Protein AF-A0A958KFD0-F1 (afdb_monomer)

Foldseek 3Di:
DDPDDDDDDPPPPPPPPPPPPQLDDLVCLVVQQLLQVLLVCLLVQHDLCSVVSVCVRSVVVVGHHDSVSSPNSNLNNVVNCLALVNLLVCLLVLHDHDPRHDPVSNPSSPVNSVLNVLLNVLVVLLVVLVVVLVVLVVVLVVLVVVLVDPPDDPVNNVVSVVVSVVSVVVSVVSVVVNVVSVVVSVVSVVVD

Sequence (192 aa):
MLKSIVFSVLLTGFGFMVSSCSSISKEECQVGDWTGIGHRDGSQGREQKRFYSYVEDCGEHGVTPNHDQYKQGYEEGLKVFCTPDNGWSVGRSGRSYNNICPPHLAKEFMSQYRKGQKVHQLEVKIRNLQQDINATDNEISVQEKALLNKTNTGADVLLIGAQIDKLRRKKLDQEKEIFKLQQEMQRVEQGG

pLDDT: mean 90.76, std 14.77, range [32.75, 98.81]

Secondary structure (DSSP, 8-state):
--PPPP----------------SS-HHHHHH--HHHHHHHHHHTT--GGGHHHHHHHHHTTT----HHHHHHHHHHHHHHHSSHHHHHHHHHTT----S-S-HHHHHHHHHHHHHHHHHHHHHHHHHHHHHHHHHHHHHHHHHHHHHT-TT--HHHHHHHHHHHHHHHHHHHHHHHHHHHHHHHHHHHHHT-

Solvent-accessible surface area (backbone atoms only — not comparable to full-atom values): 10703 Å² total; per-residue (Å²): 139,82,83,83,80,89,78,76,90,76,83,76,77,79,75,80,76,78,70,77,85,62,93,66,53,72,65,55,48,72,69,58,57,30,34,61,52,17,22,53,36,17,42,69,66,50,64,76,73,55,56,57,53,48,43,54,64,24,42,80,71,77,37,82,72,54,64,69,44,19,48,56,18,21,59,58,11,29,64,68,32,37,28,43,70,46,16,25,52,44,12,41,70,63,54,87,79,87,78,80,48,55,78,92,37,31,60,53,13,50,54,28,18,53,54,16,35,51,44,29,54,41,52,50,52,41,53,52,49,51,53,52,40,54,53,46,51,50,52,40,53,54,50,57,56,55,66,70,43,86,85,61,49,75,68,51,49,53,53,52,51,54,51,43,53,52,48,53,51,52,43,52,54,48,53,54,48,40,53,52,46,50,54,52,40,51,53,58,64,71,74,107

Radius of gyration: 29.63 Å; Cα contacts (8 Å, |Δi|>4): 204; chains: 1; bounding box: 70×63×76 Å

Nearest PDB structures (foldseek):
  8iyj-assembly1_V9  TM=8.730E-01  e=7.805E+00  Mus musculus
  2hko-assembly1_A  TM=5.388E-01  e=8.195E+00  Homo sapiens

Structure (mmCIF, N/CA/C/O backbone):
data_AF-A0A958KFD0-F1
#
_entry.id   AF-A0A958KFD0-F1
#
loop_
_atom_site.group_PDB
_atom_site.id
_atom_site.type_symbol
_atom_site.label_atom_id
_atom_site.label_alt_id
_atom_site.label_comp_id
_atom_site.label_asym_id
_atom_site.label_entity_id
_atom_site.label_seq_id
_atom_site.pdbx_PDB_ins_code
_atom_site.Cartn_x
_atom_site.Cartn_y
_atom_site.Cartn_z
_atom_site.occupancy
_atom_site.B_iso_or_equiv
_atom_site.auth_seq_id
_atom_site.auth_comp_id
_atom_site.auth_asym_id
_atom_site.auth_atom_id
_atom_site.pdbx_PDB_model_num
ATOM 1 N N . MET A 1 1 ? 49.338 -43.625 19.598 1.00 36.22 1 MET A N 1
ATOM 2 C CA . MET A 1 1 ? 48.512 -43.096 18.492 1.00 36.22 1 MET A CA 1
ATOM 3 C C . MET A 1 1 ? 47.241 -43.932 18.419 1.00 36.22 1 MET A C 1
ATOM 5 O O . MET A 1 1 ? 47.258 -45.014 17.847 1.00 36.22 1 MET A O 1
ATOM 9 N N . LEU A 1 2 ? 46.195 -43.499 19.125 1.00 32.75 2 LEU A N 1
ATOM 10 C CA . LEU A 1 2 ? 44.939 -44.235 19.282 1.00 32.75 2 LEU A CA 1
ATOM 11 C C . LEU A 1 2 ? 43.961 -43.733 18.208 1.00 32.75 2 LEU A C 1
ATOM 13 O O . LEU A 1 2 ? 43.651 -42.545 18.177 1.00 32.75 2 LEU A O 1
ATOM 17 N N . LYS A 1 3 ? 43.566 -44.611 17.279 1.00 37.50 3 LYS A N 1
ATOM 18 C CA . LYS A 1 3 ? 42.633 -44.295 16.187 1.00 37.50 3 LYS A CA 1
ATOM 19 C C . LYS A 1 3 ? 41.215 -44.127 16.741 1.00 37.50 3 LYS A C 1
ATOM 21 O O . LYS A 1 3 ? 40.789 -44.886 17.605 1.00 37.50 3 LYS A O 1
ATOM 26 N N . SER A 1 4 ? 40.553 -43.092 16.240 1.00 40.44 4 SER A N 1
ATOM 27 C CA . SER A 1 4 ? 39.338 -42.461 16.745 1.00 40.44 4 SER A CA 1
ATOM 28 C C . SER A 1 4 ? 38.150 -43.392 16.975 1.00 40.44 4 SER A C 1
ATOM 30 O O . SER A 1 4 ? 37.840 -44.272 16.176 1.00 40.44 4 SER A O 1
ATOM 32 N N . ILE A 1 5 ? 37.481 -43.111 18.089 1.00 53.47 5 ILE A N 1
ATOM 33 C CA . ILE A 1 5 ? 36.282 -43.750 18.614 1.00 53.47 5 ILE A CA 1
ATOM 34 C C . ILE A 1 5 ? 35.066 -43.404 17.747 1.00 53.47 5 ILE A C 1
ATOM 36 O O . ILE A 1 5 ? 34.840 -42.254 17.377 1.00 53.47 5 ILE A O 1
ATOM 40 N N . VAL A 1 6 ? 34.287 -44.446 17.470 1.00 51.84 6 VAL A N 1
ATOM 41 C CA . VAL A 1 6 ? 32.924 -44.444 16.937 1.00 51.84 6 VAL A CA 1
ATOM 42 C C . VAL A 1 6 ? 32.042 -43.546 17.810 1.00 51.84 6 VAL A C 1
ATOM 44 O O . VAL A 1 6 ? 31.847 -43.853 18.983 1.00 51.84 6 VAL A O 1
ATOM 47 N N . PHE A 1 7 ? 31.495 -42.460 17.262 1.00 49.69 7 PHE A N 1
ATOM 48 C CA . PHE A 1 7 ? 30.468 -41.672 17.947 1.00 49.69 7 PHE A CA 1
ATOM 49 C C . PHE A 1 7 ? 29.169 -41.689 17.144 1.00 49.69 7 PHE A C 1
ATOM 51 O O . PHE A 1 7 ? 28.982 -40.963 16.173 1.00 49.69 7 PHE A O 1
ATOM 58 N N . SER A 1 8 ? 28.338 -42.643 17.555 1.00 44.53 8 SER A N 1
ATOM 59 C CA . SER A 1 8 ? 26.884 -42.705 17.515 1.00 44.53 8 SER A CA 1
ATOM 60 C C . SER A 1 8 ? 26.148 -41.579 16.791 1.00 44.53 8 SER A C 1
ATOM 62 O O . SER A 1 8 ? 26.135 -40.424 17.211 1.00 44.53 8 SER A O 1
ATOM 64 N N . VAL A 1 9 ? 25.414 -42.004 15.765 1.00 52.41 9 VAL A N 1
ATOM 65 C CA . VAL A 1 9 ? 24.245 -41.336 15.194 1.00 52.41 9 VAL A CA 1
ATOM 66 C C . VAL A 1 9 ? 23.256 -41.011 16.322 1.00 52.41 9 VAL A C 1
ATOM 68 O O . VAL A 1 9 ? 22.490 -41.868 16.754 1.00 52.41 9 VAL A O 1
ATOM 71 N N . LEU A 1 10 ? 23.273 -39.772 16.809 1.00 47.94 10 LEU A N 1
ATOM 72 C CA . LEU A 1 10 ? 22.156 -39.178 17.538 1.00 47.94 10 LEU A CA 1
ATOM 73 C C . LEU A 1 10 ? 21.343 -38.381 16.525 1.00 47.94 10 LEU A C 1
ATOM 75 O O . LEU A 1 10 ? 21.612 -37.218 16.238 1.00 47.94 10 LEU A O 1
ATOM 79 N N . LEU A 1 11 ? 20.366 -39.071 15.941 1.00 54.53 11 LEU A N 1
ATOM 80 C CA . LEU A 1 11 ? 19.287 -38.488 15.161 1.00 54.53 11 LEU A CA 1
ATOM 81 C C . LEU A 1 11 ? 18.374 -37.727 16.139 1.00 54.53 11 LEU A C 1
ATOM 83 O O . LEU A 1 11 ? 17.325 -38.220 16.548 1.00 54.53 11 LEU A O 1
ATOM 87 N N . THR A 1 12 ? 18.805 -36.551 16.596 1.00 58.25 12 THR A N 1
ATOM 88 C CA . THR A 1 12 ? 17.965 -35.645 17.381 1.00 58.25 12 THR A CA 1
ATOM 89 C C . THR A 1 12 ? 16.907 -35.086 16.439 1.00 58.25 12 THR A C 1
ATOM 91 O O . THR A 1 12 ? 17.122 -34.098 15.740 1.00 58.25 12 THR A O 1
ATOM 94 N N . GLY A 1 13 ? 15.768 -35.776 16.375 1.00 60.16 13 GLY A N 1
ATOM 95 C CA . GLY A 1 13 ? 14.558 -35.271 15.751 1.00 60.16 13 GLY A CA 1
ATOM 96 C C . GLY A 1 13 ? 14.171 -33.968 16.435 1.00 60.16 13 GLY A C 1
ATOM 97 O O . GLY A 1 13 ? 13.635 -33.972 17.541 1.00 60.16 13 GLY A O 1
ATOM 98 N N . PHE A 1 14 ? 14.479 -32.850 15.785 1.00 63.16 14 PHE A N 1
ATOM 99 C CA . PHE A 1 14 ? 13.928 -31.553 16.130 1.00 63.16 14 PHE A CA 1
ATOM 100 C C . PHE A 1 14 ? 12.440 -31.615 15.787 1.00 63.16 14 PHE A C 1
ATOM 102 O O . PHE A 1 14 ? 12.031 -31.386 14.649 1.00 63.16 14 PHE A O 1
ATOM 109 N N . GLY A 1 15 ? 11.642 -32.062 16.757 1.00 63.88 15 GLY A N 1
ATOM 110 C CA . GLY A 1 15 ? 10.196 -32.046 16.660 1.00 63.88 15 GLY A CA 1
ATOM 111 C C . GLY A 1 15 ? 9.763 -30.607 16.442 1.00 63.88 15 GLY A C 1
ATOM 112 O O . GLY A 1 15 ? 9.880 -29.780 17.343 1.00 63.88 15 GLY A O 1
ATOM 113 N N . PHE A 1 16 ? 9.286 -30.308 15.236 1.00 61.72 16 PHE A N 1
ATOM 114 C CA . PHE A 1 16 ? 8.515 -29.105 14.979 1.00 61.72 16 PHE A CA 1
ATOM 115 C C . PHE A 1 16 ? 7.264 -29.193 15.854 1.00 61.72 16 PHE A C 1
ATOM 117 O O . PHE A 1 16 ? 6.279 -29.832 15.487 1.00 61.72 16 PHE A O 1
ATOM 124 N N . MET A 1 17 ? 7.323 -28.602 17.048 1.00 56.47 17 MET A N 1
ATOM 125 C CA . MET A 1 17 ? 6.126 -28.294 17.810 1.00 56.47 17 MET A CA 1
ATOM 126 C C . MET A 1 17 ? 5.359 -27.267 16.987 1.00 56.47 17 MET A C 1
ATOM 128 O O . MET A 1 17 ? 5.705 -26.089 16.949 1.00 56.47 17 MET A O 1
ATOM 132 N N . VAL A 1 18 ? 4.355 -27.748 16.262 1.00 53.75 18 VAL A N 1
ATOM 133 C CA . VAL A 1 18 ? 3.336 -26.900 15.659 1.00 53.75 18 VAL A CA 1
ATOM 134 C C . VAL A 1 18 ? 2.528 -26.362 16.832 1.00 53.75 18 VAL A C 1
ATOM 136 O O . VAL A 1 18 ? 1.650 -27.037 17.361 1.00 53.75 18 VAL A O 1
ATOM 139 N N . SER A 1 19 ? 2.902 -25.184 17.322 1.00 54.34 19 SER A N 1
ATOM 140 C CA . SER A 1 19 ? 2.051 -24.435 18.229 1.00 54.34 19 SER A CA 1
ATOM 141 C C . SER A 1 19 ? 0.779 -24.091 17.461 1.00 54.34 19 SER A C 1
ATOM 143 O O . SER A 1 19 ? 0.815 -23.329 16.492 1.00 54.34 19 SER A O 1
ATOM 145 N N . SER A 1 20 ? -0.352 -24.672 17.868 1.00 56.25 20 SER A N 1
ATOM 146 C CA . SER A 1 20 ? -1.650 -24.133 17.473 1.00 56.25 20 SER A CA 1
ATOM 147 C C . SER A 1 20 ? -1.646 -22.660 17.855 1.00 56.25 20 SER A C 1
ATOM 149 O O . SER A 1 20 ? -1.344 -22.304 18.996 1.00 56.25 20 SER A O 1
ATOM 151 N N . CYS A 1 21 ? -1.887 -21.796 16.874 1.00 64.38 21 CYS A N 1
ATOM 152 C CA .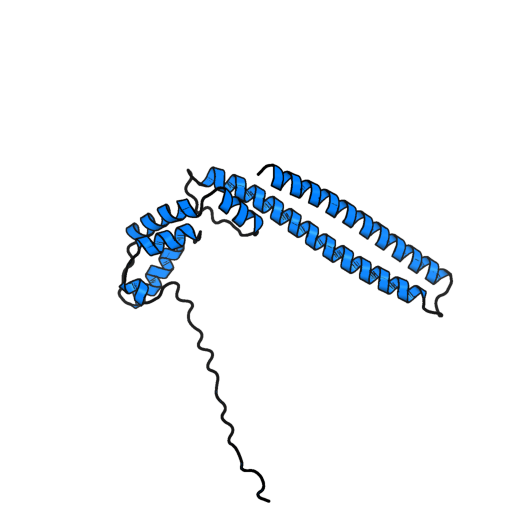 CYS A 1 21 ? -1.961 -20.359 17.080 1.00 64.38 21 CYS A CA 1
ATOM 153 C C . CYS A 1 21 ? -3.280 -20.063 17.810 1.00 64.38 21 CYS A C 1
ATOM 155 O O . CYS A 1 21 ? -4.254 -19.656 17.182 1.00 64.38 21 CYS A O 1
ATOM 157 N N . SER A 1 22 ? -3.330 -20.370 19.110 1.00 72.12 22 SER A N 1
ATOM 158 C CA . SER A 1 22 ? -4.474 -20.062 19.965 1.00 72.12 22 SER A CA 1
ATOM 159 C C . SER A 1 22 ? -4.695 -18.557 19.952 1.00 72.12 22 SER A C 1
ATOM 161 O O . SER A 1 22 ? -3.736 -17.778 20.028 1.00 72.12 22 SER A O 1
ATOM 163 N N . SER A 1 23 ? -5.947 -18.127 19.822 1.00 78.50 23 SER A N 1
ATOM 164 C CA . SER A 1 23 ? -6.261 -16.703 19.740 1.00 78.50 23 SER A CA 1
ATOM 165 C C . SER A 1 23 ? -6.125 -15.997 21.094 1.00 78.50 23 SER A C 1
ATOM 167 O O . SER A 1 23 ? -5.980 -14.769 21.111 1.00 78.50 23 SER A O 1
ATOM 169 N N . ILE A 1 24 ? -6.118 -16.784 22.177 1.00 87.69 24 ILE A N 1
ATOM 170 C CA . ILE A 1 24 ? -6.034 -16.400 23.589 1.00 87.69 24 ILE A CA 1
ATOM 171 C C . ILE A 1 24 ? -5.354 -17.513 24.415 1.00 87.69 24 ILE A C 1
ATOM 173 O O . ILE A 1 24 ? -5.412 -18.687 24.049 1.00 87.69 24 ILE A O 1
ATOM 177 N N . SER A 1 25 ? -4.678 -17.178 25.515 1.00 89.38 25 SER A N 1
ATOM 178 C CA . SER A 1 25 ? -4.111 -18.186 26.430 1.00 89.38 25 SER A CA 1
ATOM 179 C C . SER A 1 25 ? -5.147 -18.736 27.420 1.00 89.38 25 SER A C 1
ATOM 181 O O . SER A 1 25 ? -6.127 -18.066 27.752 1.00 89.38 25 SER A O 1
ATOM 183 N N . LYS A 1 26 ? -4.910 -19.941 27.959 1.00 87.69 26 LYS A N 1
ATOM 184 C CA . LYS A 1 26 ? -5.739 -20.506 29.038 1.00 87.69 26 LYS A CA 1
ATOM 185 C C . LYS A 1 26 ? -5.769 -19.585 30.257 1.00 87.69 26 LYS A C 1
ATOM 187 O O . LYS A 1 26 ? -6.814 -19.422 30.884 1.00 87.69 26 LYS A O 1
ATOM 192 N N . GLU A 1 27 ? -4.635 -18.978 30.586 1.00 88.94 27 GLU A N 1
ATOM 193 C CA . GLU A 1 27 ? -4.499 -18.029 31.685 1.00 88.94 27 GLU A CA 1
ATOM 194 C C . GLU A 1 27 ? -5.373 -16.792 31.449 1.00 88.94 27 GLU A C 1
ATOM 196 O O . GLU A 1 27 ? -6.092 -16.376 32.352 1.00 88.94 27 GLU A O 1
ATOM 201 N N . GLU A 1 28 ? -5.395 -16.240 30.232 1.00 90.19 28 GLU A N 1
ATOM 202 C CA . GLU A 1 28 ? -6.288 -15.127 29.887 1.00 90.19 28 GLU A CA 1
ATOM 203 C C . GLU A 1 28 ? -7.770 -15.518 29.959 1.00 90.19 28 GLU A C 1
ATOM 205 O O . GLU A 1 28 ? -8.569 -14.735 30.479 1.00 90.19 28 GLU A O 1
ATOM 210 N N . CYS A 1 29 ? -8.139 -16.733 29.530 1.00 92.00 29 CYS A N 1
ATOM 211 C CA . CYS A 1 29 ? -9.495 -17.254 29.731 1.00 92.00 29 CYS A CA 1
ATOM 212 C C . CYS A 1 29 ? -9.867 -17.267 31.223 1.00 92.00 29 CYS A C 1
ATOM 214 O O . CYS A 1 29 ? -10.952 -16.829 31.598 1.00 92.00 29 CYS A O 1
ATOM 216 N N . GLN A 1 30 ? -8.968 -17.749 32.085 1.00 90.81 30 GLN A N 1
ATOM 217 C CA . GLN A 1 30 ? -9.210 -17.861 33.527 1.00 90.81 30 GLN A CA 1
ATOM 218 C C . GLN A 1 30 ? -9.252 -16.508 34.242 1.00 90.81 30 GLN A C 1
ATOM 220 O O . GLN A 1 30 ? -10.032 -16.346 35.179 1.00 90.81 30 GLN A O 1
ATOM 225 N N . VAL A 1 31 ? -8.435 -15.542 33.810 1.00 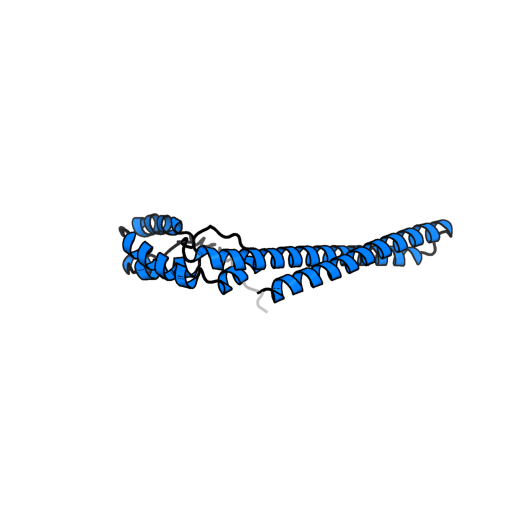94.12 31 VAL A N 1
ATOM 226 C CA . VAL A 1 31 ? -8.466 -14.167 34.330 1.00 94.12 31 VAL A CA 1
ATOM 227 C C . VAL A 1 31 ? -9.793 -13.48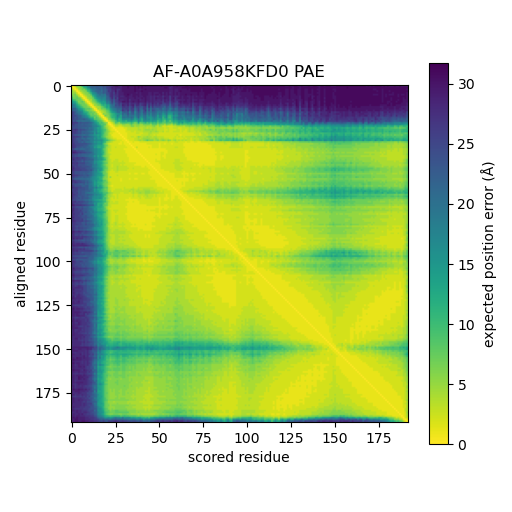9 33.985 1.00 94.12 31 VAL A C 1
ATOM 229 O O . VAL A 1 31 ? -10.356 -12.795 34.828 1.00 94.12 31 VAL A O 1
ATOM 232 N N . GLY A 1 32 ? -10.306 -13.697 32.768 1.00 90.00 32 GLY A N 1
ATOM 233 C CA . GLY A 1 32 ? -11.645 -13.249 32.383 1.00 90.00 32 GLY A CA 1
ATOM 234 C C . GLY A 1 32 ? -11.815 -11.728 32.271 1.00 90.00 32 GLY A C 1
ATOM 235 O O . GLY A 1 32 ? -12.934 -11.237 32.407 1.00 90.00 32 GLY A O 1
ATOM 236 N N . ASP A 1 33 ? -10.741 -10.972 32.008 1.00 96.00 33 ASP A N 1
ATOM 237 C CA . ASP A 1 33 ? -10.806 -9.527 31.727 1.00 96.00 33 ASP A CA 1
ATOM 238 C C . ASP A 1 33 ? -11.313 -9.260 30.297 1.00 96.00 33 ASP A C 1
ATOM 240 O O . ASP A 1 33 ? -10.591 -8.812 29.402 1.00 96.00 33 ASP A O 1
ATOM 244 N N . TRP A 1 34 ? -12.585 -9.578 30.060 1.00 97.12 34 TRP A N 1
ATOM 245 C CA . TRP A 1 34 ? -13.197 -9.455 28.740 1.00 97.12 34 TRP A CA 1
ATOM 246 C C . TRP A 1 34 ? -13.253 -8.007 28.257 1.00 97.12 34 TRP A C 1
ATOM 248 O O . TRP A 1 34 ? -13.036 -7.764 27.071 1.00 97.12 34 TRP A O 1
ATOM 258 N N . THR A 1 35 ? -13.448 -7.042 29.160 1.00 98.25 35 THR A N 1
ATOM 259 C CA . THR A 1 35 ? -13.388 -5.611 28.831 1.00 98.25 35 THR A CA 1
ATOM 260 C C . THR A 1 35 ? -12.000 -5.214 28.323 1.00 98.25 35 THR A C 1
ATOM 262 O O . THR A 1 35 ? -11.890 -4.577 27.273 1.00 98.25 35 THR A O 1
ATOM 265 N N . GLY A 1 36 ? -10.924 -5.614 29.006 1.00 97.75 36 GLY A N 1
ATOM 266 C CA . GLY A 1 36 ? -9.556 -5.340 28.564 1.00 97.75 36 GLY A CA 1
ATOM 267 C C . GLY A 1 36 ? -9.205 -6.027 27.242 1.00 97.75 36 GLY A C 1
ATOM 268 O O . GLY A 1 36 ? -8.596 -5.406 26.364 1.00 97.75 36 GLY A O 1
ATOM 269 N N . ILE A 1 37 ? -9.635 -7.280 27.054 1.00 97.19 37 ILE A N 1
ATOM 270 C CA . ILE A 1 37 ? -9.470 -8.018 25.789 1.00 97.19 37 ILE A CA 1
ATOM 271 C C . ILE A 1 37 ? -10.194 -7.294 24.647 1.00 97.19 37 ILE A C 1
ATOM 273 O O . ILE A 1 37 ? -9.585 -7.031 23.609 1.00 97.19 37 ILE A O 1
ATOM 277 N N . GLY A 1 38 ? -11.450 -6.895 24.860 1.00 98.00 38 GLY A N 1
ATOM 278 C CA . GLY A 1 38 ? -12.233 -6.126 23.896 1.00 98.00 38 GLY A CA 1
ATOM 279 C C . GLY A 1 38 ? -11.549 -4.822 23.511 1.00 98.00 38 GLY A C 1
ATOM 280 O O . GLY A 1 38 ? -11.344 -4.557 22.328 1.00 98.00 38 GLY A O 1
ATOM 281 N N . HIS A 1 39 ? -11.111 -4.038 24.498 1.00 98.62 39 HIS A N 1
ATOM 282 C CA . HIS A 1 39 ? -10.412 -2.774 24.257 1.00 98.62 39 HIS A CA 1
ATOM 283 C C . HIS A 1 39 ? -9.135 -2.959 23.433 1.00 98.62 39 HIS A C 1
ATOM 285 O O . HIS A 1 39 ? -8.874 -2.210 22.485 1.00 98.62 39 HIS A O 1
ATOM 291 N N . ARG A 1 40 ? -8.342 -3.987 23.743 1.00 97.56 40 ARG A N 1
ATOM 292 C CA . ARG A 1 40 ? -7.146 -4.343 22.970 1.00 97.56 40 ARG A CA 1
ATOM 293 C C . ARG A 1 40 ? -7.492 -4.700 21.524 1.00 97.56 40 ARG A C 1
ATOM 295 O O . ARG A 1 40 ? -6.823 -4.234 20.608 1.00 97.56 40 ARG A O 1
ATOM 302 N N . ASP A 1 41 ? -8.537 -5.489 21.311 1.00 97.50 41 ASP A N 1
ATOM 303 C CA . ASP A 1 41 ? -8.953 -5.889 19.969 1.00 97.50 41 ASP A CA 1
ATOM 304 C C . ASP A 1 41 ? -9.483 -4.714 19.145 1.00 97.50 41 ASP A C 1
ATOM 306 O O . ASP A 1 41 ? -9.078 -4.543 17.991 1.00 97.50 41 ASP A O 1
ATOM 310 N N . GLY A 1 42 ? -10.319 -3.869 19.751 1.00 97.62 42 GLY A N 1
ATOM 311 C CA . GLY A 1 42 ? -10.849 -2.659 19.126 1.00 97.62 42 GLY A CA 1
ATOM 312 C C . GLY A 1 42 ? -9.737 -1.680 18.751 1.00 97.62 42 GLY A C 1
ATOM 313 O O . GLY A 1 42 ? -9.671 -1.232 17.609 1.00 97.62 42 GLY A O 1
ATOM 314 N N . SER A 1 43 ? -8.806 -1.413 19.674 1.00 97.81 43 SER A N 1
ATOM 315 C CA . SER A 1 43 ? -7.675 -0.492 19.451 1.00 97.81 43 SER A CA 1
ATOM 316 C C . SER A 1 43 ? -6.674 -0.983 18.404 1.00 97.81 43 SER A C 1
ATOM 318 O O . SER A 1 43 ? -5.981 -0.176 17.786 1.00 97.81 43 SER A O 1
ATOM 320 N N . GLN A 1 44 ? -6.625 -2.291 18.150 1.00 95.88 44 GLN A N 1
ATOM 321 C CA . GLN A 1 44 ? -5.809 -2.888 17.091 1.00 95.88 44 GLN A CA 1
ATOM 322 C C . GLN A 1 44 ? -6.563 -3.057 15.766 1.00 95.88 44 GLN A C 1
ATOM 324 O O . GLN A 1 44 ? -5.988 -3.545 14.791 1.00 95.88 44 GLN A O 1
ATOM 329 N N . GLY A 1 45 ? -7.839 -2.669 15.714 1.00 95.88 45 GLY A N 1
ATOM 330 C CA . GLY A 1 45 ? -8.671 -2.779 14.523 1.00 95.88 45 GLY A CA 1
ATOM 331 C C . GLY A 1 45 ? -8.983 -4.219 14.119 1.00 95.88 45 GLY A C 1
ATOM 332 O O . GLY A 1 45 ? -9.170 -4.509 12.935 1.00 95.88 45 GLY A O 1
ATOM 333 N N . ARG A 1 46 ? -9.003 -5.146 15.082 1.00 95.50 46 ARG A N 1
ATOM 334 C CA . ARG A 1 46 ? -9.430 -6.529 14.843 1.00 95.50 46 ARG A CA 1
ATOM 335 C C . ARG A 1 46 ? -10.937 -6.559 14.650 1.00 95.50 46 ARG A C 1
ATOM 337 O O . ARG A 1 46 ? -11.651 -5.766 15.247 1.00 95.50 46 ARG A O 1
ATOM 344 N N . GLU A 1 47 ? -11.437 -7.468 13.823 1.00 94.94 47 GLU A N 1
ATOM 345 C CA . GLU A 1 47 ? -12.881 -7.612 13.623 1.00 94.94 47 GLU A CA 1
ATOM 346 C C . GLU A 1 47 ? -13.563 -8.176 14.874 1.00 94.94 47 GLU A C 1
ATOM 348 O O . GLU A 1 47 ? -13.050 -9.105 15.497 1.00 94.94 47 GLU A O 1
ATOM 353 N N . GLN A 1 48 ? -14.766 -7.690 15.185 1.00 93.44 48 GLN A N 1
ATOM 354 C CA . GLN A 1 48 ? -15.543 -8.156 16.338 1.00 93.44 48 GLN A CA 1
ATOM 355 C C . GLN A 1 48 ? -15.803 -9.672 16.311 1.00 93.44 48 GLN A C 1
ATOM 357 O O . GLN A 1 48 ? -15.845 -10.303 17.365 1.00 93.44 48 GLN A O 1
ATOM 362 N N . LYS A 1 49 ? -15.888 -10.278 15.113 1.00 94.25 49 LYS A N 1
ATOM 363 C CA . LYS A 1 49 ? -16.047 -11.732 14.926 1.00 94.25 49 LYS A CA 1
ATOM 364 C C . LYS A 1 49 ? -14.935 -12.564 15.578 1.00 94.25 49 LYS A C 1
ATOM 366 O O . LYS A 1 49 ? -15.127 -13.754 15.792 1.00 94.25 49 LYS A O 1
ATOM 371 N N . ARG A 1 50 ? -13.790 -11.955 15.913 1.00 93.94 50 ARG A N 1
ATOM 372 C CA . ARG A 1 50 ? -12.721 -12.600 16.685 1.00 93.94 50 ARG A CA 1
ATOM 373 C C . ARG A 1 50 ? -13.210 -13.107 18.043 1.00 93.94 50 ARG A C 1
ATOM 375 O O . ARG A 1 50 ? -12.693 -14.099 18.526 1.00 93.94 50 ARG A O 1
ATOM 382 N N . PHE A 1 51 ? -14.260 -12.514 18.611 1.00 95.75 51 PHE A N 1
ATOM 383 C CA . PHE A 1 51 ? -14.870 -13.023 19.837 1.00 95.75 51 PHE A CA 1
ATOM 384 C C . PHE A 1 51 ? -15.276 -14.504 19.744 1.00 95.75 51 PHE A C 1
ATOM 386 O O . PHE A 1 51 ? -15.163 -15.229 20.727 1.00 95.75 51 PHE A O 1
ATOM 393 N N . TYR A 1 52 ? -15.698 -14.982 18.567 1.00 94.25 52 TYR A N 1
ATOM 394 C CA . TYR A 1 52 ? -16.088 -16.383 18.395 1.00 94.25 52 TYR A CA 1
ATOM 395 C C . TYR A 1 52 ? -14.921 -17.357 18.589 1.00 94.25 52 TYR A C 1
ATOM 397 O O . TYR A 1 52 ? -15.153 -18.442 19.113 1.00 94.25 52 TYR A O 1
ATOM 405 N N . SER A 1 53 ? -13.682 -16.968 18.257 1.00 93.94 53 SER A N 1
ATOM 406 C CA . SER A 1 53 ? -12.522 -17.823 18.540 1.00 93.94 53 SER A CA 1
ATOM 407 C C . SER A 1 53 ? -12.235 -17.904 20.038 1.00 93.94 53 SER A C 1
ATOM 409 O O . SER A 1 53 ? -11.853 -18.956 20.522 1.00 93.94 53 SER A O 1
ATOM 411 N N . TYR A 1 54 ? -12.508 -16.846 20.809 1.00 95.00 54 TYR A N 1
ATOM 412 C CA . TYR A 1 54 ? -12.393 -16.908 22.272 1.00 95.00 54 TYR A CA 1
ATOM 413 C C . TYR A 1 54 ? -13.440 -17.827 22.901 1.00 95.00 54 TYR A C 1
ATOM 415 O O . TYR A 1 54 ? -13.153 -18.484 23.897 1.00 95.00 54 TYR A O 1
ATOM 423 N N . VAL A 1 55 ? -14.652 -17.881 22.339 1.00 94.62 55 VAL A N 1
ATOM 424 C CA . VAL A 1 55 ? -15.702 -18.807 22.797 1.00 94.62 55 VAL A CA 1
ATOM 425 C C . VAL A 1 55 ? -15.282 -20.260 22.583 1.00 94.62 55 VAL A C 1
ATOM 427 O O . VAL A 1 55 ? -15.503 -21.083 23.467 1.00 94.62 55 VAL A O 1
ATOM 430 N N . GLU A 1 56 ? -14.665 -20.558 21.440 1.00 92.69 56 GLU A N 1
ATOM 431 C CA . GLU A 1 56 ? -14.115 -21.879 21.130 1.00 92.69 56 GLU A CA 1
ATOM 432 C C . GLU A 1 56 ? -12.940 -22.222 22.062 1.00 92.69 56 GLU A C 1
ATOM 434 O O . GLU A 1 56 ? -13.057 -23.148 22.866 1.00 92.69 56 GLU A O 1
ATOM 439 N N . ASP A 1 57 ? -11.879 -21.407 22.047 1.00 92.62 57 ASP A N 1
ATOM 440 C CA . ASP A 1 57 ? -10.631 -21.641 22.788 1.00 92.62 57 ASP A CA 1
ATOM 441 C C . ASP A 1 57 ? -10.870 -21.755 24.309 1.00 92.62 57 ASP A C 1
ATOM 443 O O . ASP A 1 57 ? -10.373 -22.663 24.976 1.00 92.62 57 ASP A O 1
ATOM 447 N N . CYS A 1 58 ? -11.665 -20.853 24.895 1.00 94.00 58 CYS A N 1
ATOM 448 C CA . CYS A 1 58 ? -11.939 -20.881 26.333 1.00 94.00 58 CYS A CA 1
ATOM 449 C C . CYS A 1 58 ? -12.972 -21.950 26.725 1.00 94.00 58 CYS A C 1
ATOM 451 O O . CYS A 1 58 ? -12.946 -22.448 27.859 1.00 94.00 58 CYS A O 1
ATOM 453 N N . GLY A 1 59 ? -13.847 -22.344 25.793 1.00 93.19 59 GLY A N 1
ATOM 454 C CA . GLY A 1 59 ? -14.816 -23.421 25.976 1.00 93.19 59 GLY A CA 1
ATOM 455 C C . GLY A 1 59 ? -14.148 -24.776 26.223 1.00 93.19 59 GLY A C 1
ATOM 456 O O . GLY A 1 59 ? -14.608 -25.530 27.083 1.00 93.19 59 GLY A O 1
ATOM 457 N N . GLU A 1 60 ? -13.000 -25.041 25.585 1.00 90.31 60 GLU A N 1
ATOM 458 C CA . GLU A 1 60 ? -12.162 -26.229 25.843 1.00 90.31 60 GLU A CA 1
ATOM 459 C C . GLU A 1 60 ? -11.675 -26.324 27.299 1.00 90.31 60 GLU A C 1
ATOM 461 O O . GLU A 1 60 ? -11.260 -27.383 27.778 1.00 90.31 60 GLU A O 1
ATOM 466 N N . HIS A 1 61 ? -11.718 -25.211 28.027 1.00 89.56 61 HIS A N 1
ATOM 467 C CA . HIS A 1 61 ? -11.301 -25.104 29.420 1.00 89.56 61 HIS A CA 1
ATOM 468 C C . HIS A 1 61 ? -12.474 -24.862 30.377 1.00 89.56 61 HIS A C 1
ATOM 470 O O . HIS A 1 61 ? -12.255 -24.552 31.548 1.00 89.56 61 HIS A O 1
ATOM 476 N N . GLY A 1 62 ? -13.715 -25.014 29.898 1.00 92.75 62 GLY A N 1
ATOM 477 C CA . GLY A 1 62 ? -14.929 -24.821 30.691 1.00 92.75 62 GLY A CA 1
ATOM 478 C C . GLY A 1 62 ? -15.208 -23.362 31.059 1.00 92.75 62 GLY A C 1
ATOM 479 O O . GLY A 1 62 ? -16.003 -23.102 31.960 1.00 92.75 62 GLY A O 1
ATOM 480 N N . VAL A 1 63 ? -14.560 -22.406 30.387 1.00 94.31 63 VAL A N 1
ATOM 481 C CA . VAL A 1 63 ? -14.763 -20.970 30.598 1.00 94.31 63 VAL A CA 1
ATOM 482 C C . VAL A 1 63 ? -15.698 -20.436 29.517 1.00 94.31 63 VAL A C 1
ATOM 484 O O . VAL A 1 63 ? -15.481 -20.655 28.332 1.00 94.31 63 VAL A O 1
ATOM 487 N N . THR A 1 64 ? -16.730 -19.693 29.919 1.00 94.94 64 THR A N 1
ATOM 488 C CA . THR A 1 64 ? -17.630 -18.993 28.989 1.00 94.94 64 THR A CA 1
ATOM 489 C C . THR A 1 64 ? -17.279 -17.503 28.943 1.00 94.94 64 THR A C 1
ATOM 491 O O . THR A 1 64 ? -17.459 -16.819 29.955 1.00 94.94 64 THR A O 1
ATOM 494 N N . PRO A 1 65 ? -16.790 -16.974 27.806 1.00 96.12 65 PRO A N 1
ATOM 495 C CA . PRO A 1 65 ? -16.498 -15.552 27.668 1.00 96.12 65 PRO A CA 1
ATOM 496 C C . PRO A 1 65 ? -17.718 -14.641 27.835 1.00 96.12 65 PRO A C 1
ATOM 498 O O . PRO A 1 65 ? -18.813 -14.955 27.368 1.00 96.12 65 PRO A O 1
ATOM 501 N N . ASN A 1 66 ? -17.525 -13.468 28.446 1.00 97.06 66 ASN A N 1
ATOM 502 C CA . ASN A 1 66 ? -18.584 -12.469 28.593 1.00 97.06 66 ASN A CA 1
ATOM 503 C C . ASN A 1 66 ? -18.619 -11.531 27.376 1.00 97.06 66 ASN A C 1
ATOM 505 O O . ASN A 1 66 ? -17.778 -10.641 27.229 1.00 97.06 66 ASN A O 1
ATOM 509 N N . HIS A 1 67 ? -19.616 -11.723 26.510 1.00 97.06 67 HIS A N 1
ATOM 510 C CA . HIS A 1 67 ? -19.768 -10.933 25.288 1.00 97.06 67 HIS A CA 1
ATOM 511 C C . HIS A 1 67 ? -20.026 -9.445 25.555 1.00 97.06 67 HIS A C 1
ATOM 513 O O . HIS A 1 67 ? -19.482 -8.604 24.843 1.00 97.06 67 HIS A O 1
ATOM 519 N N . ASP A 1 68 ? -20.827 -9.096 26.563 1.00 98.06 68 ASP A N 1
ATOM 520 C CA . ASP A 1 68 ? -21.207 -7.701 26.810 1.00 98.06 68 ASP A CA 1
ATOM 521 C C . ASP A 1 68 ? -20.028 -6.881 27.341 1.00 98.06 68 ASP A C 1
ATOM 523 O O . ASP A 1 68 ? -19.788 -5.768 26.870 1.00 98.06 68 ASP A O 1
ATOM 527 N N . GLN A 1 69 ? -19.231 -7.463 28.243 1.00 98.12 69 GLN A N 1
ATOM 528 C CA . GLN A 1 69 ? -17.972 -6.870 28.708 1.00 98.12 69 GLN A CA 1
ATOM 529 C C . GLN A 1 69 ? -16.979 -6.700 27.555 1.00 98.12 69 GLN A C 1
ATOM 531 O O . GLN A 1 69 ? -16.422 -5.617 27.368 1.00 98.12 69 GLN A O 1
ATOM 536 N N . TYR A 1 70 ? -16.806 -7.741 26.732 1.00 98.38 70 TYR A N 1
ATOM 537 C CA . TYR A 1 70 ? -15.961 -7.667 25.542 1.00 98.38 70 TYR A CA 1
ATOM 538 C C . TYR A 1 70 ? -16.415 -6.563 24.589 1.00 98.38 70 TYR A C 1
ATOM 540 O O . TYR A 1 70 ? -15.608 -5.735 24.172 1.00 98.38 70 TYR A O 1
ATOM 548 N N . LYS A 1 71 ? -17.711 -6.510 24.271 1.00 98.00 71 LYS A N 1
ATOM 549 C CA . LYS A 1 71 ? -18.282 -5.513 23.366 1.00 98.00 71 LYS A CA 1
ATOM 550 C C . LYS A 1 71 ? -18.076 -4.093 23.896 1.00 98.00 71 LYS A C 1
ATOM 552 O O . LYS A 1 71 ? -17.659 -3.231 23.128 1.00 98.00 71 LYS A O 1
ATOM 557 N N . GLN A 1 72 ? -18.313 -3.858 25.186 1.00 98.25 72 GLN A N 1
ATOM 558 C CA . GLN A 1 72 ? -18.080 -2.555 25.813 1.00 98.25 72 GLN A CA 1
ATOM 559 C C . GLN A 1 72 ? -16.616 -2.124 25.671 1.00 98.25 72 GLN A C 1
ATOM 561 O O . GLN A 1 72 ? -16.334 -1.014 25.222 1.00 98.25 72 GLN A O 1
ATOM 566 N N . GLY A 1 73 ? -15.680 -3.013 26.013 1.00 98.38 73 GLY A N 1
ATOM 567 C CA . GLY A 1 73 ? -14.258 -2.754 25.827 1.00 98.38 73 GLY A CA 1
ATOM 568 C C . GLY A 1 73 ? -13.915 -2.466 24.368 1.00 98.38 73 GLY A C 1
ATOM 569 O O . GLY A 1 73 ? -13.214 -1.504 24.072 1.00 98.38 73 GLY A O 1
ATOM 570 N N . TYR A 1 74 ? -14.449 -3.268 23.450 1.00 98.50 74 TYR A N 1
ATOM 571 C CA . TYR A 1 74 ? -14.221 -3.155 22.013 1.00 98.50 74 TYR A CA 1
ATOM 572 C C . TYR A 1 74 ? -14.662 -1.804 21.451 1.00 98.50 74 TYR A C 1
ATOM 574 O O . TYR A 1 74 ? -13.900 -1.173 20.721 1.00 98.50 74 TYR A O 1
ATOM 582 N N . GLU A 1 75 ? -15.838 -1.315 21.840 1.00 97.88 75 GLU A N 1
ATOM 583 C CA . GLU A 1 75 ? -16.330 0.008 21.445 1.00 97.88 75 GLU A CA 1
ATOM 584 C C . GLU A 1 75 ? -15.426 1.146 21.953 1.00 97.88 75 GLU A C 1
ATOM 586 O O . GLU A 1 75 ? -15.160 2.088 21.205 1.00 97.88 75 GLU A O 1
ATOM 591 N N . GLU A 1 76 ? -14.884 1.046 23.172 1.00 98.44 76 GLU A N 1
ATOM 592 C CA . GLU A 1 76 ? -13.882 2.000 23.675 1.00 98.44 76 GLU A CA 1
ATOM 593 C C . GLU A 1 76 ? -12.556 1.899 22.910 1.00 98.44 76 GLU A C 1
ATOM 595 O O . GLU A 1 76 ? -11.984 2.915 22.513 1.00 98.44 76 GLU A O 1
ATOM 600 N N . GLY A 1 77 ? -12.096 0.682 22.616 1.00 98.25 77 GLY A N 1
ATOM 601 C CA . GLY A 1 77 ? -10.897 0.448 21.814 1.00 98.25 77 GLY A CA 1
ATOM 602 C C . GLY A 1 77 ? -11.015 1.029 20.404 1.00 98.25 77 GLY A C 1
ATOM 603 O O . GLY A 1 77 ? -10.063 1.616 19.886 1.00 98.25 77 GLY A O 1
ATOM 604 N N . LEU A 1 78 ? -12.196 0.947 19.786 1.00 98.25 78 LEU A N 1
ATOM 605 C CA . LEU A 1 78 ? -12.441 1.540 18.473 1.00 98.25 78 LEU A CA 1
ATOM 606 C C . LEU A 1 78 ? -12.281 3.062 18.474 1.00 98.25 78 LEU A C 1
ATOM 608 O O . LEU A 1 78 ? -11.919 3.607 17.438 1.00 98.25 78 LEU A O 1
ATOM 612 N N . LYS A 1 79 ? -12.457 3.764 19.598 1.00 98.06 79 LYS A N 1
ATOM 613 C CA . LYS A 1 79 ? -12.166 5.210 19.669 1.00 98.06 79 LYS A CA 1
ATOM 614 C C . LYS A 1 79 ? -10.678 5.509 19.482 1.00 98.06 79 LYS A C 1
ATOM 616 O O . LYS A 1 79 ? -10.334 6.557 18.945 1.00 98.06 79 LYS A O 1
ATOM 621 N N . VAL A 1 80 ? -9.807 4.577 19.876 1.00 98.00 80 VAL A N 1
ATOM 622 C CA . VAL A 1 80 ? -8.352 4.664 19.679 1.00 98.00 80 VAL A CA 1
ATOM 623 C C . VAL A 1 80 ? -7.974 4.338 18.233 1.00 98.00 80 VAL A C 1
ATOM 625 O O . VAL A 1 80 ? -7.121 5.003 17.650 1.00 98.00 80 VAL A O 1
ATOM 628 N N . PHE A 1 81 ? -8.617 3.334 17.632 1.00 97.94 81 PHE A N 1
ATOM 629 C CA . PHE A 1 81 ? -8.322 2.923 16.258 1.00 97.94 81 PHE A CA 1
ATOM 630 C C . PHE A 1 81 ? -8.933 3.857 15.205 1.00 97.94 81 PHE A C 1
ATOM 632 O O . PHE A 1 81 ? -8.305 4.160 14.193 1.00 97.94 81 PHE A O 1
ATOM 639 N N . CYS A 1 82 ? -10.167 4.308 15.406 1.00 97.69 82 CYS A N 1
ATOM 640 C CA . CYS A 1 82 ? -10.960 5.033 14.416 1.00 97.69 82 CYS A CA 1
ATOM 641 C C . CYS A 1 82 ? -10.688 6.539 14.433 1.00 97.69 82 CYS A C 1
ATOM 643 O O . CYS A 1 82 ? -11.609 7.354 14.469 1.00 97.69 82 CYS A O 1
ATOM 645 N N . THR A 1 83 ? -9.410 6.903 14.402 1.00 97.88 83 THR A N 1
ATOM 646 C CA . THR A 1 83 ? -8.953 8.290 14.325 1.00 97.88 83 THR A CA 1
ATOM 647 C C . THR A 1 83 ? -8.613 8.670 12.881 1.00 97.88 83 THR A C 1
ATOM 649 O O . THR A 1 83 ? -8.282 7.795 12.073 1.00 97.88 83 THR A O 1
ATOM 652 N N . PRO A 1 84 ? -8.665 9.966 12.523 1.00 96.88 84 PRO A N 1
ATOM 653 C CA . PRO A 1 84 ? -8.239 10.432 11.203 1.00 96.88 84 PRO A CA 1
ATOM 654 C C . PRO A 1 84 ? -6.800 9.997 10.872 1.00 96.88 84 PRO A C 1
ATOM 656 O O . PRO A 1 84 ? -6.558 9.420 9.812 1.00 96.88 84 PRO A O 1
ATOM 659 N N . ASP A 1 85 ? -5.870 10.183 11.813 1.00 96.81 85 ASP A N 1
ATOM 660 C CA . ASP A 1 85 ? -4.448 9.853 11.642 1.00 96.81 85 ASP A CA 1
ATOM 661 C C . ASP A 1 85 ? -4.222 8.359 11.393 1.00 96.81 85 ASP A C 1
ATOM 663 O O . ASP A 1 85 ? -3.453 7.965 10.509 1.00 96.81 85 ASP A O 1
ATOM 667 N N . ASN A 1 86 ? -4.926 7.500 12.137 1.00 97.19 86 ASN A N 1
ATOM 668 C CA . ASN A 1 86 ? -4.825 6.066 11.916 1.00 97.19 86 ASN A CA 1
ATOM 669 C C . ASN A 1 86 ? -5.509 5.652 10.604 1.00 97.19 86 ASN A C 1
ATOM 671 O O . ASN A 1 86 ? -4.988 4.789 9.904 1.00 97.19 86 ASN A O 1
ATOM 675 N N . GLY A 1 87 ? -6.604 6.310 10.207 1.00 97.44 87 GLY A N 1
ATOM 676 C CA . GLY A 1 87 ? -7.202 6.148 8.879 1.00 97.44 87 GLY A CA 1
ATOM 677 C C . GLY A 1 87 ? -6.174 6.371 7.770 1.00 97.44 87 GLY A C 1
ATOM 678 O O . GLY A 1 87 ? -5.963 5.483 6.941 1.00 97.44 87 GLY A O 1
ATOM 679 N N . TRP A 1 88 ? -5.465 7.503 7.806 1.00 97.06 88 TRP A N 1
ATOM 680 C CA . TRP A 1 88 ? -4.364 7.806 6.884 1.00 97.06 88 TRP A CA 1
ATOM 681 C C . TRP A 1 88 ? -3.288 6.713 6.879 1.00 97.06 88 TRP A C 1
ATOM 683 O O . TRP A 1 88 ? -2.945 6.189 5.817 1.00 97.06 88 TRP A O 1
ATOM 693 N N . SER A 1 89 ? -2.794 6.330 8.061 1.00 96.50 89 SER A N 1
ATOM 694 C CA . SER A 1 89 ? -1.750 5.310 8.224 1.00 96.50 89 SER A CA 1
ATOM 695 C C . SER A 1 89 ? -2.163 3.951 7.646 1.00 96.50 89 SER A C 1
ATOM 697 O O . SER A 1 89 ? -1.444 3.359 6.833 1.00 96.50 89 SER A O 1
ATOM 699 N N . VAL A 1 90 ? -3.366 3.476 7.988 1.00 97.12 90 VAL A N 1
ATOM 700 C CA . VAL A 1 90 ? -3.921 2.213 7.484 1.00 97.12 90 VAL A CA 1
ATOM 701 C C . VAL A 1 90 ? -4.077 2.276 5.964 1.00 97.12 90 VAL A C 1
ATOM 703 O O . VAL A 1 90 ? -3.652 1.349 5.273 1.00 97.12 90 VAL A O 1
ATOM 706 N N . GLY A 1 91 ? -4.596 3.381 5.422 1.00 97.25 91 GLY A N 1
ATOM 707 C CA . GLY A 1 91 ? -4.727 3.577 3.978 1.00 97.25 91 GLY A CA 1
ATOM 708 C C . GLY A 1 91 ? -3.381 3.542 3.255 1.00 97.25 91 GLY A C 1
ATOM 709 O O . GLY A 1 91 ? -3.227 2.818 2.271 1.00 97.25 91 GLY A O 1
ATOM 710 N N . ARG A 1 92 ? -2.383 4.269 3.770 1.00 97.06 92 ARG A N 1
ATOM 711 C CA . ARG A 1 92 ? -1.031 4.346 3.192 1.00 97.06 92 ARG A CA 1
ATOM 712 C C . ARG A 1 92 ? -0.296 3.008 3.236 1.00 97.06 92 ARG A C 1
ATOM 714 O O . ARG A 1 92 ? 0.460 2.680 2.324 1.00 97.06 92 ARG A O 1
ATOM 721 N N . SER A 1 93 ? -0.565 2.195 4.255 1.00 96.75 93 SER A N 1
ATOM 722 C CA . SER A 1 93 ? -0.015 0.839 4.348 1.00 96.75 93 SER A CA 1
ATOM 723 C C . SER A 1 93 ? -0.560 -0.127 3.284 1.00 96.75 93 SER A C 1
ATOM 725 O O . SER A 1 93 ? -0.022 -1.220 3.129 1.00 96.75 93 SER A O 1
ATOM 727 N N . GLY A 1 94 ? -1.622 0.249 2.558 1.00 95.75 94 GLY A N 1
ATOM 728 C CA . GLY A 1 94 ? -2.278 -0.604 1.563 1.00 95.75 94 GLY A CA 1
ATOM 729 C C . GLY A 1 94 ? -3.166 -1.694 2.163 1.00 95.75 94 GLY A C 1
ATOM 730 O O . GLY A 1 94 ? -3.665 -2.551 1.436 1.00 95.75 94 GLY A O 1
ATOM 731 N N . ARG A 1 95 ? -3.381 -1.679 3.484 1.00 91.00 95 ARG A N 1
ATOM 732 C CA . ARG A 1 95 ? -4.246 -2.643 4.171 1.00 91.00 95 ARG A CA 1
ATOM 733 C C . ARG A 1 95 ? -5.711 -2.419 3.799 1.00 91.00 95 ARG A C 1
ATOM 735 O O . ARG A 1 95 ? -6.190 -1.283 3.705 1.00 91.00 95 ARG A O 1
ATOM 742 N N . SER A 1 96 ? -6.442 -3.516 3.622 1.00 89.56 96 SER A N 1
ATOM 743 C CA . SER A 1 96 ? -7.900 -3.472 3.561 1.00 89.56 96 SER A CA 1
ATOM 744 C C . SER A 1 96 ? -8.471 -3.035 4.911 1.00 89.56 96 SER A C 1
ATOM 746 O O . SER A 1 96 ? -7.865 -3.236 5.964 1.00 89.56 96 SER A O 1
ATOM 748 N N . TYR A 1 97 ? -9.644 -2.416 4.869 1.00 90.31 97 TYR A N 1
ATOM 749 C CA . TYR A 1 97 ? -10.369 -1.975 6.049 1.00 90.31 97 TYR A CA 1
ATOM 750 C C . TYR A 1 97 ? -11.747 -2.637 6.085 1.00 90.31 97 TYR A C 1
ATOM 752 O O . TYR A 1 97 ? -12.486 -2.611 5.102 1.00 90.31 97 TYR A O 1
ATOM 760 N N . ASN A 1 98 ? -12.088 -3.217 7.236 1.00 90.38 98 ASN A N 1
ATOM 761 C CA . ASN A 1 98 ? -13.251 -4.090 7.405 1.00 90.38 98 ASN A CA 1
ATOM 762 C C . ASN A 1 98 ? -14.504 -3.361 7.925 1.00 90.38 98 ASN A C 1
ATOM 764 O O . ASN A 1 98 ? -15.381 -3.997 8.496 1.00 90.38 98 ASN A O 1
ATOM 768 N N . ASN A 1 99 ? -14.602 -2.037 7.754 1.00 93.69 99 ASN A N 1
ATOM 769 C CA . ASN A 1 99 ? -15.774 -1.246 8.169 1.00 93.69 99 ASN A CA 1
ATOM 770 C C . ASN A 1 99 ? -16.144 -1.374 9.661 1.00 93.69 99 ASN A C 1
ATOM 772 O O . ASN A 1 99 ? -17.315 -1.315 10.018 1.00 93.69 99 ASN A O 1
ATOM 776 N N . ILE A 1 100 ? -15.142 -1.526 10.531 1.00 95.81 100 ILE A N 1
ATOM 777 C CA . ILE A 1 100 ? -15.328 -1.737 11.978 1.00 95.81 100 ILE A CA 1
ATOM 778 C C . ILE A 1 100 ? -15.634 -0.456 12.767 1.00 95.81 100 ILE A C 1
ATOM 780 O O . ILE A 1 100 ? -16.118 -0.531 13.890 1.00 95.81 100 ILE A O 1
ATOM 784 N N . CYS A 1 101 ? -15.349 0.724 12.214 1.00 97.06 101 CYS A N 1
ATOM 785 C CA . CYS A 1 101 ? -15.586 1.987 12.902 1.00 97.06 101 CYS A CA 1
ATOM 786 C C . CYS A 1 101 ? -17.080 2.309 12.987 1.00 97.06 101 CYS A C 1
ATOM 788 O O . CYS A 1 101 ? -17.778 2.246 11.969 1.00 97.06 101 CYS A O 1
ATOM 790 N N . PRO A 1 102 ? -17.571 2.742 14.162 1.00 95.06 102 PRO A N 1
ATOM 791 C CA . PRO A 1 102 ? -18.961 3.131 14.325 1.00 95.06 102 PRO A CA 1
ATOM 792 C C . PRO A 1 102 ? -19.273 4.386 13.489 1.00 95.06 102 PRO A C 1
ATOM 794 O O . PRO A 1 102 ? -18.370 5.193 13.236 1.00 95.06 102 PRO A O 1
ATOM 797 N N . PRO A 1 103 ? -20.542 4.617 13.097 1.00 93.88 103 PRO A N 1
ATOM 798 C CA . PRO A 1 103 ? -20.904 5.681 12.153 1.00 93.88 103 PRO A CA 1
ATOM 799 C C . PRO A 1 103 ? -20.385 7.081 12.514 1.00 93.88 103 PRO A C 1
ATOM 801 O O . PRO A 1 103 ? -19.990 7.836 11.629 1.00 93.88 103 PRO A O 1
ATOM 804 N N . HIS A 1 104 ? -20.337 7.413 13.808 1.00 93.75 104 HIS A N 1
ATOM 805 C CA . HIS A 1 104 ? -19.875 8.716 14.291 1.00 93.75 104 HIS A CA 1
ATOM 806 C C . HIS A 1 104 ? -18.352 8.928 14.164 1.00 93.75 104 HIS A C 1
ATOM 808 O O . HIS A 1 104 ? -17.918 10.073 14.099 1.00 93.75 104 HIS A O 1
ATOM 814 N N . LEU A 1 105 ? -17.548 7.858 14.078 1.00 95.50 105 LEU A N 1
ATOM 815 C CA . LEU A 1 105 ? -16.091 7.920 13.854 1.00 95.50 105 LEU A CA 1
ATOM 816 C C . LEU A 1 105 ? -15.709 7.624 12.398 1.00 95.50 105 LEU A C 1
ATOM 818 O O . LEU A 1 105 ? -14.691 8.097 11.895 1.00 95.50 105 LEU A O 1
ATOM 822 N N . ALA A 1 106 ? -16.540 6.848 11.699 1.00 96.25 106 ALA A N 1
ATOM 823 C CA . ALA A 1 106 ? -16.239 6.337 10.370 1.00 96.25 106 ALA A CA 1
ATOM 824 C C . ALA A 1 106 ? -15.999 7.442 9.332 1.00 96.25 106 ALA A C 1
ATOM 826 O O . ALA A 1 106 ? -15.175 7.255 8.441 1.00 96.25 106 ALA A O 1
ATOM 827 N N . LYS A 1 107 ? -16.686 8.589 9.421 1.00 96.31 107 LYS A N 1
ATOM 828 C CA . LYS A 1 107 ? -16.592 9.655 8.409 1.00 96.31 107 LYS A CA 1
ATOM 829 C C . LYS A 1 107 ? -15.162 10.182 8.243 1.00 96.31 107 LYS A C 1
ATOM 831 O O . LYS A 1 107 ? -14.635 10.160 7.130 1.00 96.31 107 LYS A O 1
ATOM 836 N N . GLU A 1 108 ? -14.544 10.636 9.331 1.00 94.94 108 GLU A N 1
ATOM 837 C CA . GLU A 1 108 ? -13.205 11.236 9.278 1.00 94.94 108 GLU A CA 1
ATOM 838 C C . GLU A 1 108 ? -12.119 10.177 9.055 1.00 94.94 108 GLU A C 1
ATOM 840 O O . GLU A 1 108 ? -11.234 10.374 8.220 1.00 94.94 108 GLU A O 1
ATOM 845 N N . PHE A 1 109 ? -12.249 9.005 9.692 1.00 97.44 109 PHE A N 1
ATOM 846 C CA . PHE A 1 109 ? -11.380 7.856 9.426 1.00 97.44 109 PHE A CA 1
ATOM 847 C C . PHE A 1 109 ? -11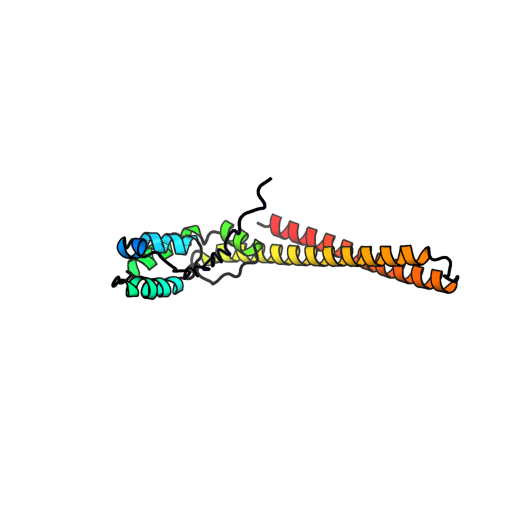.374 7.492 7.934 1.00 97.44 109 PHE A C 1
ATOM 849 O O . PHE A 1 109 ? -10.313 7.377 7.325 1.00 97.44 109 PHE A O 1
ATOM 856 N N . MET A 1 110 ? -12.552 7.351 7.312 1.00 97.00 110 MET A N 1
ATOM 857 C CA . MET A 1 110 ? -12.670 6.943 5.909 1.00 97.00 110 MET A CA 1
ATOM 858 C C . MET A 1 110 ? -12.182 8.005 4.931 1.00 97.00 110 MET A C 1
ATOM 860 O O . MET A 1 110 ? -11.668 7.659 3.866 1.00 97.00 110 MET A O 1
ATOM 864 N N . SER A 1 111 ? -12.344 9.284 5.272 1.00 96.00 111 SER A N 1
ATOM 865 C CA . SER A 1 111 ? -11.776 10.387 4.498 1.00 96.00 111 SER A CA 1
ATOM 866 C C . SER A 1 111 ? -10.257 10.231 4.392 1.00 96.00 111 SER A C 1
ATOM 868 O O . SER A 1 111 ? -9.716 10.136 3.288 1.00 96.00 111 SER A O 1
ATOM 870 N N . GLN A 1 112 ? -9.581 10.085 5.534 1.00 96.88 112 GLN A N 1
ATOM 871 C CA . GLN A 1 112 ? -8.127 9.945 5.587 1.00 96.88 112 GLN A CA 1
ATOM 872 C C . GLN A 1 112 ? -7.638 8.591 5.052 1.00 96.88 112 GLN A C 1
ATOM 874 O O . GLN A 1 112 ? -6.649 8.541 4.322 1.00 96.88 112 GLN A O 1
ATOM 879 N N . TYR A 1 113 ? -8.376 7.505 5.295 1.00 97.75 113 TYR A N 1
ATOM 880 C CA . TYR A 1 113 ? -8.104 6.186 4.718 1.00 97.75 113 TYR A CA 1
ATOM 881 C C . TYR A 1 113 ? -8.049 6.214 3.193 1.00 97.75 113 TYR A C 1
ATOM 883 O O . TYR A 1 113 ? -7.092 5.718 2.601 1.00 97.75 113 TYR A O 1
ATOM 891 N N . ARG A 1 114 ? -9.025 6.850 2.537 1.00 96.69 114 ARG A N 1
ATOM 892 C CA . ARG A 1 114 ? -9.045 6.966 1.071 1.00 96.69 114 ARG A CA 1
ATOM 893 C C . ARG A 1 114 ? -7.874 7.789 0.541 1.00 96.69 114 ARG A C 1
ATOM 895 O O . ARG A 1 114 ? -7.299 7.423 -0.484 1.00 96.69 114 ARG A O 1
ATOM 902 N N . LYS A 1 115 ? -7.493 8.869 1.234 1.00 96.31 115 LYS A N 1
ATOM 903 C CA . LYS A 1 115 ? -6.300 9.648 0.873 1.00 96.31 115 LYS A CA 1
ATOM 904 C C . LYS A 1 115 ? -5.030 8.795 1.001 1.00 96.31 115 LYS A C 1
ATOM 906 O O . LYS A 1 115 ? -4.252 8.721 0.053 1.00 96.31 115 LYS A O 1
ATOM 911 N N . GLY A 1 116 ? -4.869 8.075 2.112 1.00 97.31 116 GLY A N 1
ATOM 912 C CA . GLY A 1 116 ? -3.753 7.151 2.317 1.00 97.31 116 GLY A CA 1
ATOM 913 C C . GLY A 1 116 ? -3.700 6.055 1.245 1.00 97.31 116 GLY A C 1
ATOM 914 O O . GLY A 1 116 ? -2.646 5.807 0.664 1.00 97.31 116 GLY A O 1
ATOM 915 N N . GLN A 1 117 ? -4.842 5.451 0.899 1.00 97.88 117 GLN A N 1
ATOM 916 C CA . GLN A 1 117 ? -4.928 4.459 -0.180 1.00 97.88 117 GLN A CA 1
ATOM 917 C C . GLN A 1 117 ? -4.501 5.031 -1.531 1.00 97.88 117 GLN A C 1
ATOM 919 O O . GLN A 1 117 ? -3.838 4.349 -2.312 1.00 97.88 117 GLN A O 1
ATOM 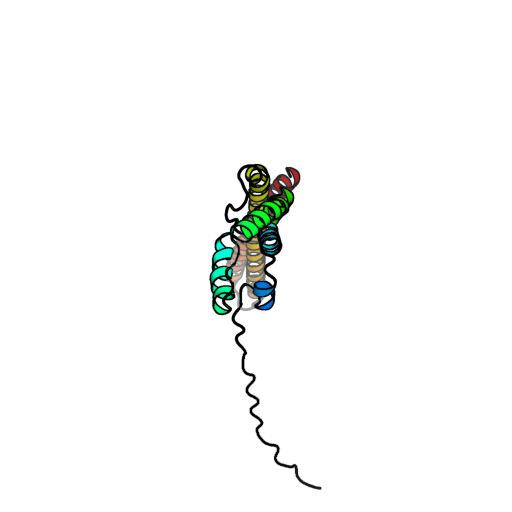924 N N . LYS A 1 118 ? -4.870 6.281 -1.822 1.00 97.75 118 LYS A N 1
ATOM 925 C CA . LYS A 1 118 ? -4.453 6.955 -3.050 1.00 97.75 118 LYS A CA 1
ATOM 926 C C . LYS A 1 118 ? -2.934 7.130 -3.095 1.00 97.75 118 LYS A C 1
ATOM 928 O O . LYS A 1 118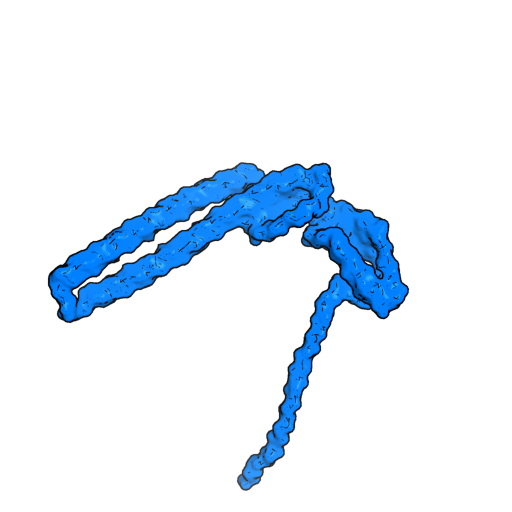 ? -2.340 6.833 -4.129 1.00 97.75 118 LYS A O 1
ATOM 933 N N . VAL A 1 119 ? -2.305 7.532 -1.988 1.00 98.19 119 VAL A N 1
ATOM 934 C CA . VAL A 1 119 ? -0.836 7.585 -1.877 1.00 98.19 119 VAL A CA 1
ATOM 935 C C . VAL A 1 119 ? -0.226 6.205 -2.100 1.00 98.19 119 VAL A C 1
ATOM 937 O O . VAL A 1 119 ? 0.635 6.064 -2.962 1.00 98.19 119 VAL A O 1
ATOM 940 N N . HIS A 1 120 ? -0.735 5.169 -1.430 1.00 98.25 120 HIS A N 1
ATOM 941 C CA . HIS A 1 120 ? -0.255 3.798 -1.610 1.00 98.25 120 HIS A CA 1
ATOM 942 C C . HIS A 1 120 ? -0.289 3.354 -3.083 1.00 98.25 120 HIS A C 1
ATOM 944 O O . HIS A 1 120 ? 0.677 2.794 -3.602 1.00 98.25 120 HIS A O 1
ATOM 950 N N . GLN A 1 121 ? -1.389 3.634 -3.787 1.00 98.44 121 GLN A N 1
ATOM 951 C CA . GLN A 1 121 ? -1.535 3.310 -5.208 1.00 98.44 121 GLN A CA 1
ATOM 952 C C . GLN A 1 121 ? -0.504 4.034 -6.082 1.00 98.44 121 GLN A C 1
ATOM 954 O O . GLN A 1 121 ? 0.032 3.437 -7.016 1.00 98.44 121 GLN A O 1
ATOM 959 N N . LEU A 1 122 ? -0.230 5.310 -5.802 1.00 98.56 122 LEU A N 1
ATOM 960 C CA . LEU A 1 122 ? 0.786 6.083 -6.518 1.00 98.56 122 LEU A CA 1
ATOM 961 C C . LEU A 1 122 ? 2.190 5.531 -6.242 1.00 98.56 122 LEU A C 1
ATOM 963 O O . LEU A 1 122 ? 2.945 5.308 -7.187 1.00 98.56 122 LEU A O 1
ATOM 967 N N . GLU A 1 123 ? 2.510 5.216 -4.985 1.00 98.31 123 GLU A N 1
ATOM 968 C CA . GLU A 1 123 ? 3.784 4.602 -4.601 1.00 98.31 123 GLU A CA 1
ATOM 969 C C . GLU A 1 123 ? 3.999 3.249 -5.305 1.00 98.31 123 GLU A C 1
ATOM 971 O O . GLU A 1 123 ? 5.086 2.992 -5.822 1.00 98.31 123 GLU A O 1
ATOM 976 N N . VAL A 1 124 ? 2.970 2.392 -5.385 1.00 98.62 124 VAL A N 1
ATOM 977 C CA . VAL A 1 124 ? 3.029 1.119 -6.132 1.00 98.62 124 VAL A CA 1
ATOM 978 C C . VAL A 1 124 ? 3.326 1.364 -7.613 1.00 98.62 124 VAL A C 1
ATOM 980 O O . VAL A 1 124 ? 4.215 0.721 -8.167 1.00 98.62 124 VAL A O 1
ATOM 983 N N . LYS A 1 125 ? 2.626 2.307 -8.258 1.00 98.69 125 LYS A N 1
ATOM 984 C CA . LYS A 1 125 ? 2.851 2.632 -9.677 1.00 98.69 125 LYS A CA 1
ATOM 985 C C . LYS A 1 125 ? 4.271 3.131 -9.932 1.00 98.69 125 LYS A C 1
ATOM 987 O O . LYS A 1 125 ? 4.908 2.668 -10.873 1.00 98.69 125 LYS A O 1
ATOM 992 N N . ILE A 1 126 ? 4.770 4.031 -9.085 1.00 98.75 126 ILE A N 1
ATOM 993 C CA . ILE A 1 126 ? 6.139 4.555 -9.176 1.00 98.75 126 ILE A CA 1
ATOM 994 C C . ILE A 1 126 ? 7.153 3.416 -9.036 1.00 98.75 126 ILE A C 1
ATOM 996 O O . ILE A 1 126 ? 8.063 3.311 -9.854 1.00 98.75 126 ILE A O 1
ATOM 1000 N N . ARG A 1 127 ? 6.983 2.529 -8.044 1.00 98.69 127 ARG A N 1
ATOM 1001 C CA . ARG A 1 127 ? 7.878 1.375 -7.858 1.00 98.69 127 ARG A CA 1
ATOM 1002 C C . ARG A 1 127 ? 7.893 0.451 -9.073 1.00 98.69 127 ARG A C 1
ATOM 1004 O O . ARG A 1 127 ? 8.972 0.046 -9.491 1.00 98.69 127 ARG A O 1
ATOM 1011 N N . ASN A 1 128 ? 6.731 0.154 -9.652 1.00 98.75 128 ASN A N 1
ATOM 1012 C CA . ASN A 1 128 ? 6.641 -0.699 -10.839 1.00 98.75 128 ASN A CA 1
ATOM 1013 C C . ASN A 1 128 ? 7.332 -0.049 -12.049 1.00 98.75 128 ASN A C 1
ATOM 1015 O O . ASN A 1 128 ? 8.143 -0.690 -12.707 1.00 98.75 128 ASN A O 1
ATOM 1019 N N . LEU A 1 129 ? 7.097 1.247 -12.293 1.00 98.81 129 LEU A N 1
ATOM 1020 C CA . LEU A 1 129 ? 7.786 1.980 -13.362 1.00 98.81 129 LEU A CA 1
ATOM 1021 C C . LEU A 1 129 ? 9.305 2.005 -13.153 1.00 98.81 129 LEU A C 1
ATOM 1023 O O . LEU A 1 129 ? 10.055 1.849 -14.111 1.00 98.81 129 LEU A O 1
ATOM 1027 N N . GLN A 1 130 ? 9.771 2.151 -11.912 1.00 98.75 130 GLN A N 1
ATOM 1028 C CA . GLN A 1 130 ? 11.199 2.103 -11.605 1.00 98.75 130 GLN A CA 1
ATOM 1029 C C . GLN A 1 130 ? 11.802 0.720 -11.893 1.00 98.75 130 GLN A C 1
ATOM 1031 O O . GLN A 1 130 ? 12.916 0.628 -12.406 1.00 98.75 130 GLN A O 1
ATOM 1036 N N . GLN A 1 131 ? 11.075 -0.358 -11.591 1.00 98.81 131 GLN A N 1
ATOM 1037 C CA . GLN A 1 131 ? 11.489 -1.717 -11.948 1.00 98.81 131 GLN A CA 1
ATOM 1038 C C . GLN A 1 131 ? 11.566 -1.898 -13.469 1.00 98.81 131 GLN A C 1
ATOM 1040 O O . GLN A 1 131 ? 12.550 -2.450 -13.963 1.00 98.81 131 GLN A O 1
ATOM 1045 N N . ASP A 1 132 ? 10.594 -1.371 -14.215 1.00 98.56 132 ASP A N 1
ATOM 1046 C CA . ASP A 1 132 ? 10.598 -1.425 -15.678 1.00 98.56 132 ASP A CA 1
ATOM 1047 C C . ASP A 1 132 ? 11.741 -0.606 -16.297 1.00 98.56 132 ASP A C 1
ATOM 1049 O O . ASP A 1 132 ? 12.325 -1.023 -17.303 1.00 98.56 132 ASP A O 1
ATOM 1053 N N . ILE A 1 133 ? 12.079 0.548 -15.709 1.00 98.75 133 ILE A N 1
ATOM 1054 C CA . ILE A 1 133 ? 13.241 1.355 -16.108 1.00 98.75 133 ILE A CA 1
ATOM 1055 C C . ILE A 1 133 ? 14.521 0.551 -15.893 1.00 98.75 133 ILE A C 1
ATOM 1057 O O . ILE A 1 133 ? 15.319 0.437 -16.818 1.00 98.75 133 ILE A O 1
ATOM 1061 N N . ASN A 1 134 ? 14.686 -0.079 -14.727 1.00 98.69 134 ASN A N 1
ATOM 1062 C CA . ASN A 1 134 ? 15.865 -0.897 -14.438 1.00 98.69 134 ASN A CA 1
ATOM 1063 C C . ASN A 1 134 ? 15.989 -2.083 -15.415 1.00 98.69 134 ASN A C 1
ATOM 1065 O O . ASN A 1 134 ? 17.086 -2.412 -15.862 1.00 98.69 134 ASN A O 1
ATOM 1069 N N . ALA A 1 135 ? 14.870 -2.720 -15.777 1.00 98.50 135 ALA A N 1
ATOM 1070 C CA . ALA A 1 135 ? 14.853 -3.772 -16.792 1.00 98.50 135 ALA A CA 1
ATOM 1071 C C . ALA A 1 135 ? 15.249 -3.235 -18.180 1.00 98.50 135 ALA A C 1
ATOM 1073 O O . ALA A 1 135 ? 16.057 -3.852 -18.871 1.00 98.50 135 ALA A O 1
ATOM 1074 N N . THR A 1 136 ? 14.735 -2.060 -18.552 1.00 98.56 136 THR A N 1
ATOM 1075 C CA . THR A 1 136 ? 15.061 -1.378 -19.815 1.00 98.56 136 THR A CA 1
ATOM 1076 C C . THR A 1 136 ? 16.539 -0.974 -19.870 1.00 98.56 136 THR A C 1
ATOM 1078 O O . THR A 1 136 ? 17.182 -1.155 -20.900 1.00 98.56 136 THR A O 1
ATOM 1081 N N . ASP A 1 137 ? 17.114 -0.497 -18.765 1.00 98.62 137 ASP A N 1
ATOM 1082 C CA . ASP A 1 137 ? 18.540 -0.162 -18.661 1.00 98.62 137 ASP A CA 1
ATOM 1083 C C . ASP A 1 137 ? 19.439 -1.391 -18.825 1.00 98.62 137 ASP A C 1
ATOM 1085 O O . ASP A 1 137 ? 20.450 -1.339 -19.529 1.00 98.62 137 ASP A O 1
ATOM 1089 N N . ASN A 1 138 ? 19.051 -2.523 -18.234 1.00 98.56 138 ASN A N 1
ATOM 1090 C CA . ASN A 1 138 ? 19.756 -3.785 -18.442 1.00 98.56 138 ASN A CA 1
ATOM 1091 C C . ASN A 1 138 ? 19.702 -4.222 -19.913 1.00 98.56 138 ASN A C 1
ATOM 1093 O O . ASN A 1 138 ? 20.717 -4.656 -20.458 1.00 98.56 138 ASN A O 1
ATOM 1097 N N . GLU A 1 139 ? 18.548 -4.081 -20.570 1.00 98.12 139 GLU A N 1
ATOM 1098 C CA . GLU A 1 139 ? 18.387 -4.404 -21.991 1.00 98.12 139 GLU A CA 1
ATOM 1099 C C . GLU A 1 139 ? 19.260 -3.508 -22.882 1.00 98.12 139 GLU A C 1
ATOM 1101 O O . GLU A 1 139 ? 19.963 -4.015 -23.760 1.00 98.12 139 GLU A O 1
ATOM 1106 N N . ILE A 1 140 ? 19.299 -2.199 -22.604 1.00 98.38 140 ILE A N 1
ATOM 1107 C CA . ILE A 1 140 ?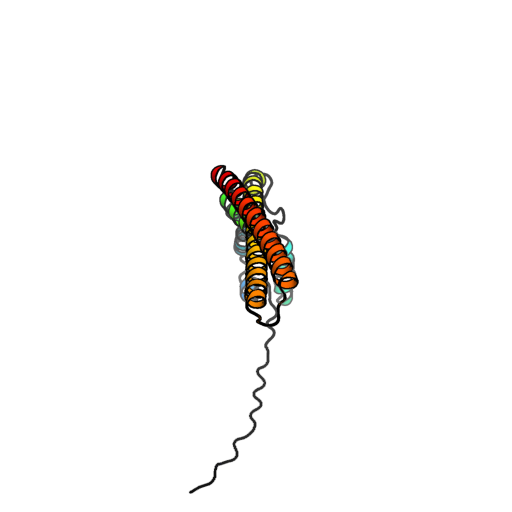 20.202 -1.253 -23.273 1.00 98.38 140 ILE A CA 1
ATOM 1108 C C . ILE A 1 140 ? 21.655 -1.697 -23.092 1.00 98.38 140 ILE A C 1
ATOM 1110 O O . ILE A 1 140 ? 22.376 -1.813 -24.078 1.00 98.38 140 ILE A O 1
ATOM 1114 N N . SER A 1 141 ? 22.081 -2.018 -21.866 1.00 98.25 141 SER A N 1
ATOM 1115 C CA . SER A 1 141 ? 23.460 -2.447 -21.593 1.00 98.25 141 SER A CA 1
ATOM 1116 C C . SER A 1 141 ? 23.842 -3.728 -22.346 1.00 98.25 141 SER A C 1
ATOM 1118 O O . SER A 1 141 ? 24.969 -3.860 -22.832 1.00 98.25 141 SER A O 1
ATOM 1120 N N . VAL A 1 142 ? 22.915 -4.682 -22.475 1.00 97.31 142 VAL A N 1
ATOM 1121 C CA . VAL A 1 142 ? 23.127 -5.905 -23.265 1.00 97.31 142 VAL A CA 1
ATOM 1122 C C . VAL A 1 142 ? 23.306 -5.573 -24.747 1.00 97.31 142 VAL A C 1
ATOM 1124 O O . VAL A 1 142 ? 24.237 -6.081 -25.374 1.00 97.31 142 VAL A O 1
ATOM 1127 N N . GLN A 1 143 ? 22.470 -4.696 -25.302 1.00 97.06 143 GLN A N 1
ATOM 1128 C CA . GLN A 1 143 ? 22.577 -4.275 -26.701 1.00 97.06 143 GLN A CA 1
ATOM 1129 C C . GLN A 1 143 ? 23.843 -3.448 -26.968 1.00 97.06 143 GLN A C 1
ATOM 1131 O O . GLN A 1 143 ? 24.513 -3.650 -27.978 1.00 97.06 143 GLN A O 1
ATOM 1136 N N . GLU A 1 144 ? 24.241 -2.582 -26.037 1.00 96.50 144 GLU A N 1
ATOM 1137 C CA . GLU A 1 144 ? 25.495 -1.828 -26.117 1.00 96.50 144 GLU A CA 1
ATOM 1138 C C . GLU A 1 144 ? 26.714 -2.760 -26.127 1.00 96.50 144 GLU A C 1
ATOM 1140 O O . GLU A 1 144 ? 27.640 -2.559 -26.910 1.00 96.50 144 GLU A O 1
ATOM 1145 N N . LYS A 1 145 ? 26.702 -3.840 -25.334 1.00 96.69 145 LYS A N 1
ATOM 1146 C CA . LYS A 1 145 ? 27.741 -4.881 -25.412 1.00 96.69 145 LYS A CA 1
ATOM 1147 C C . LYS A 1 145 ? 27.718 -5.615 -26.750 1.00 96.69 145 LYS A C 1
ATOM 1149 O O . LYS A 1 145 ? 28.783 -5.938 -27.271 1.00 96.69 145 LYS A O 1
ATOM 1154 N N . ALA A 1 146 ? 26.535 -5.859 -27.316 1.00 94.88 146 ALA A N 1
ATOM 1155 C CA . ALA A 1 146 ? 26.412 -6.489 -28.624 1.00 94.88 146 ALA A CA 1
ATOM 1156 C C . ALA A 1 146 ? 27.062 -5.637 -29.723 1.00 94.88 146 ALA A C 1
ATOM 1158 O O . ALA A 1 146 ? 27.719 -6.212 -30.586 1.00 94.88 146 ALA A O 1
ATOM 1159 N N . LEU A 1 147 ? 26.984 -4.299 -29.657 1.00 94.25 147 LEU A N 1
ATOM 1160 C CA . LEU A 1 147 ? 27.664 -3.395 -30.601 1.00 94.25 147 LEU A CA 1
ATOM 1161 C C . LEU A 1 147 ? 29.189 -3.571 -30.630 1.00 94.25 147 LEU A C 1
ATOM 1163 O O . LEU A 1 147 ? 29.805 -3.340 -31.667 1.00 94.25 147 LEU A O 1
ATOM 1167 N N . LEU A 1 148 ? 29.799 -3.997 -29.521 1.00 93.50 148 LEU A N 1
ATOM 1168 C CA . LEU A 1 148 ? 31.246 -4.217 -29.424 1.00 93.50 148 LEU A CA 1
ATOM 1169 C C . LEU A 1 148 ? 31.701 -5.526 -30.090 1.00 93.50 148 LEU A C 1
ATOM 1171 O O . LEU A 1 148 ? 32.905 -5.780 -30.192 1.00 93.50 148 LEU A O 1
ATOM 1175 N N . ASN A 1 149 ? 30.768 -6.373 -30.533 1.00 94.12 149 ASN A N 1
A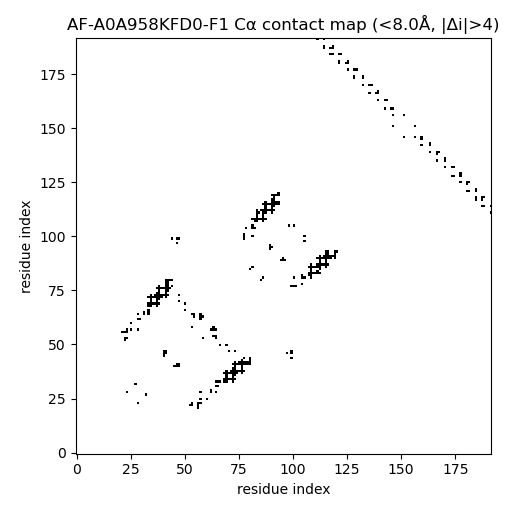TOM 1176 C CA . ASN A 1 149 ? 31.105 -7.618 -31.202 1.00 94.12 149 ASN A CA 1
ATOM 1177 C C . ASN A 1 149 ? 31.694 -7.349 -32.597 1.00 94.12 149 ASN A C 1
ATOM 1179 O O . ASN A 1 149 ? 31.028 -6.828 -33.490 1.00 94.12 149 ASN A O 1
ATOM 1183 N N . LYS A 1 150 ? 32.948 -7.771 -32.795 1.00 91.00 150 LYS A N 1
ATOM 1184 C CA . LYS A 1 150 ? 33.715 -7.575 -34.036 1.00 91.00 150 LYS A CA 1
ATOM 1185 C C . LYS A 1 150 ? 33.112 -8.271 -35.262 1.00 91.00 150 LYS A C 1
ATOM 1187 O O . LYS A 1 150 ? 33.532 -7.970 -36.373 1.00 91.00 150 LYS A O 1
ATOM 1192 N N . THR A 1 151 ? 32.176 -9.204 -35.079 1.00 94.56 151 THR A N 1
ATOM 1193 C CA . THR A 1 151 ? 31.501 -9.901 -36.185 1.00 94.56 151 THR A CA 1
ATOM 1194 C C . THR A 1 151 ? 30.314 -9.132 -36.766 1.00 94.56 151 THR A C 1
ATOM 1196 O O . THR A 1 151 ? 29.775 -9.564 -37.780 1.00 94.56 151 THR A O 1
ATOM 1199 N N . ASN A 1 152 ? 29.880 -8.034 -36.141 1.00 94.62 152 ASN A N 1
ATOM 1200 C CA . ASN A 1 152 ? 28.731 -7.267 -36.616 1.00 94.62 152 ASN A CA 1
ATOM 1201 C C . ASN A 1 152 ? 29.039 -6.548 -37.932 1.00 94.62 152 ASN A C 1
ATOM 1203 O O . ASN A 1 152 ? 30.069 -5.887 -38.081 1.00 94.62 152 ASN A O 1
ATOM 1207 N N . THR A 1 153 ? 28.099 -6.614 -38.867 1.00 96.69 153 THR A N 1
ATOM 1208 C CA . THR A 1 153 ? 28.120 -5.820 -40.095 1.00 96.69 153 THR A CA 1
ATOM 1209 C C . THR A 1 153 ? 27.613 -4.397 -39.844 1.00 96.69 153 THR A C 1
ATOM 1211 O O . THR A 1 153 ? 27.006 -4.098 -38.814 1.00 96.69 153 THR A O 1
ATOM 1214 N N . GLY A 1 154 ? 27.798 -3.498 -40.817 1.00 94.56 154 GLY A N 1
ATOM 1215 C CA . GLY A 1 154 ? 27.214 -2.153 -40.745 1.00 94.56 154 GLY A CA 1
ATOM 1216 C C . GLY A 1 154 ? 25.682 -2.164 -40.641 1.00 94.56 154 GLY A C 1
ATOM 1217 O O . GLY A 1 154 ? 25.112 -1.320 -39.954 1.00 94.56 154 GLY A O 1
ATOM 1218 N N . ALA A 1 155 ? 25.016 -3.145 -41.261 1.00 96.38 155 ALA A N 1
ATOM 1219 C CA . ALA A 1 155 ? 23.570 -3.316 -41.138 1.00 96.38 155 ALA A CA 1
ATOM 1220 C C . ALA A 1 155 ? 23.163 -3.728 -39.711 1.00 96.38 155 ALA A C 1
ATOM 1222 O O . ALA A 1 155 ? 22.215 -3.162 -39.167 1.00 96.38 155 ALA A O 1
ATOM 1223 N N . ASP A 1 156 ? 23.913 -4.636 -39.076 1.00 95.88 156 ASP A N 1
ATOM 1224 C CA . ASP A 1 156 ? 23.658 -5.067 -37.692 1.00 95.88 156 ASP A CA 1
ATOM 1225 C C . ASP A 1 156 ? 23.803 -3.903 -36.706 1.00 95.88 156 ASP A C 1
ATOM 1227 O O . ASP A 1 156 ? 22.946 -3.697 -35.848 1.00 95.88 156 ASP A O 1
ATOM 1231 N N . VAL A 1 157 ? 24.852 -3.089 -36.868 1.00 95.69 157 VAL A N 1
ATOM 1232 C CA . VAL A 1 157 ? 25.093 -1.902 -36.033 1.00 95.69 157 VAL A CA 1
ATOM 1233 C C . VAL A 1 157 ? 23.933 -0.907 -36.126 1.00 95.69 157 VAL A C 1
ATOM 1235 O O . VAL A 1 157 ? 23.491 -0.389 -35.100 1.00 95.69 157 VAL A O 1
ATOM 1238 N N . LEU A 1 158 ? 23.399 -0.666 -37.330 1.00 96.31 158 LEU A N 1
ATOM 1239 C CA . LEU A 1 158 ? 22.244 0.219 -37.524 1.00 96.31 158 LEU A CA 1
ATOM 1240 C C . LEU A 1 158 ? 20.979 -0.326 -36.848 1.00 96.31 158 LEU A C 1
ATOM 1242 O O . LEU A 1 158 ? 20.250 0.436 -36.209 1.00 96.31 158 LEU A O 1
ATOM 1246 N N . LEU A 1 159 ? 20.723 -1.634 -36.956 1.00 96.50 159 LEU A N 1
ATOM 1247 C CA . LEU A 1 159 ? 19.560 -2.272 -36.332 1.00 96.50 159 LEU A CA 1
ATOM 1248 C C . LEU A 1 159 ? 19.637 -2.230 -34.803 1.00 96.50 159 LEU A C 1
ATOM 1250 O O . LEU A 1 159 ? 18.663 -1.841 -34.157 1.00 96.50 159 LEU A O 1
ATOM 1254 N N . ILE A 1 160 ? 20.791 -2.576 -34.228 1.00 96.69 160 ILE A N 1
ATOM 1255 C CA . ILE A 1 160 ? 21.009 -2.527 -32.777 1.00 96.69 160 ILE A CA 1
ATOM 1256 C C . ILE A 1 160 ? 20.901 -1.080 -32.274 1.00 96.69 160 ILE A C 1
ATOM 1258 O O . ILE A 1 160 ? 20.224 -0.823 -31.282 1.00 96.69 160 ILE A O 1
ATOM 1262 N N . GLY A 1 161 ? 21.489 -0.112 -32.985 1.00 97.25 161 GLY A N 1
ATOM 1263 C CA . GLY A 1 161 ? 21.371 1.309 -32.643 1.00 97.25 161 GLY A CA 1
ATOM 1264 C C . GLY A 1 161 ? 19.915 1.787 -32.606 1.00 97.25 161 GLY A C 1
ATOM 1265 O O . GLY A 1 161 ? 19.484 2.403 -31.631 1.00 97.25 161 GLY A O 1
ATOM 1266 N N . ALA A 1 162 ? 19.116 1.420 -33.612 1.00 97.81 162 ALA A N 1
ATOM 1267 C CA . ALA A 1 162 ? 17.694 1.757 -33.649 1.00 97.81 162 ALA A CA 1
ATOM 1268 C C . ALA A 1 162 ? 16.892 1.124 -32.491 1.00 97.81 162 ALA A C 1
ATOM 1270 O O . ALA A 1 162 ? 15.944 1.739 -31.985 1.00 97.81 162 ALA A O 1
ATOM 1271 N N . GLN A 1 163 ? 17.259 -0.089 -32.056 1.00 97.62 163 GLN A N 1
ATOM 1272 C CA . GLN A 1 163 ? 16.662 -0.747 -30.888 1.00 97.62 163 GLN A CA 1
ATOM 1273 C C . GLN A 1 163 ? 17.011 -0.017 -29.586 1.00 97.62 163 GLN A C 1
ATOM 1275 O O . GLN A 1 163 ? 16.101 0.301 -28.815 1.00 97.62 163 GLN A O 1
ATOM 1280 N N . ILE A 1 164 ? 18.283 0.337 -29.383 1.00 98.31 164 ILE A N 1
ATOM 1281 C CA . ILE A 1 164 ? 18.737 1.123 -28.227 1.00 98.31 164 ILE A CA 1
ATOM 1282 C C . ILE A 1 164 ? 17.979 2.452 -28.158 1.00 98.31 164 ILE A C 1
ATOM 1284 O O . ILE A 1 164 ? 17.449 2.814 -27.106 1.00 98.31 164 ILE A O 1
ATOM 1288 N N . ASP A 1 165 ? 17.850 3.162 -29.279 1.00 98.38 165 ASP A N 1
ATOM 1289 C CA . ASP A 1 165 ? 17.128 4.435 -29.327 1.00 98.38 165 ASP A CA 1
ATOM 1290 C C . ASP A 1 165 ? 15.644 4.277 -28.971 1.00 98.38 165 ASP A C 1
ATOM 1292 O O . ASP A 1 165 ? 15.057 5.138 -28.309 1.00 98.38 165 ASP A O 1
ATOM 1296 N N . LYS A 1 166 ? 15.017 3.167 -29.377 1.00 98.44 166 LYS A N 1
ATOM 1297 C CA . LYS A 1 166 ? 13.639 2.843 -28.984 1.00 98.44 166 LYS A CA 1
ATOM 1298 C C . LYS A 1 166 ? 13.526 2.616 -27.475 1.00 98.44 166 LYS A C 1
ATOM 1300 O O . LYS A 1 166 ? 12.597 3.145 -26.865 1.00 98.44 166 LYS A O 1
ATOM 1305 N N . LEU A 1 167 ? 14.455 1.870 -26.879 1.00 98.44 167 LEU A N 1
ATOM 1306 C CA . LEU A 1 167 ? 14.485 1.618 -25.436 1.00 98.44 167 LEU A CA 1
ATOM 1307 C C . LEU A 1 167 ? 14.717 2.910 -24.642 1.00 98.44 167 LEU A C 1
ATOM 1309 O O . LEU A 1 167 ? 14.003 3.171 -23.677 1.00 98.44 167 LEU A O 1
ATOM 1313 N N . ARG A 1 168 ? 15.630 3.774 -25.098 1.00 98.56 168 ARG A N 1
ATOM 1314 C CA . ARG A 1 168 ? 15.891 5.086 -24.484 1.00 98.56 168 ARG A CA 1
ATOM 1315 C C . ARG A 1 168 ? 14.665 5.999 -24.514 1.00 98.56 168 ARG A C 1
ATOM 1317 O O . ARG A 1 168 ? 14.369 6.645 -23.512 1.00 98.56 168 ARG A O 1
ATOM 1324 N N . ARG A 1 169 ? 13.910 6.019 -25.622 1.00 98.62 169 ARG A N 1
ATOM 1325 C CA . ARG A 1 169 ? 12.629 6.751 -25.694 1.00 98.62 169 ARG A CA 1
ATOM 1326 C C . ARG A 1 169 ? 11.608 6.212 -24.693 1.00 98.62 169 ARG A C 1
ATOM 1328 O O . ARG A 1 169 ? 11.026 6.997 -23.954 1.00 98.62 169 ARG A O 1
ATOM 1335 N N . LYS A 1 170 ? 11.446 4.885 -24.618 1.00 98.31 170 LYS A N 1
ATOM 1336 C CA . LYS A 1 170 ? 10.556 4.238 -23.640 1.00 98.31 170 LYS A CA 1
ATOM 1337 C C . LYS A 1 170 ? 10.926 4.625 -22.204 1.00 98.31 170 LYS A C 1
ATOM 1339 O O . LYS A 1 170 ? 10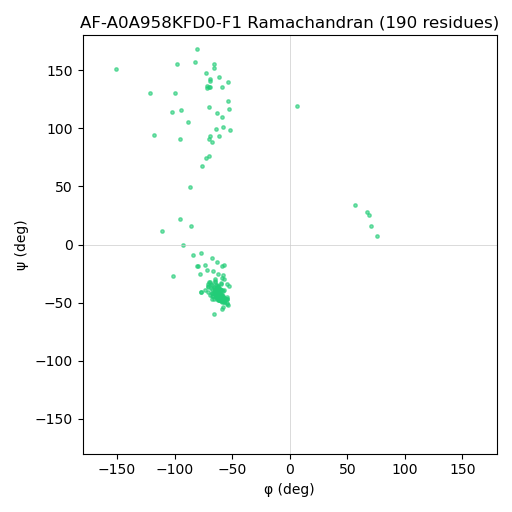.046 5.030 -21.450 1.00 98.31 170 LYS A O 1
ATOM 1344 N N . LYS A 1 171 ? 12.214 4.547 -21.850 1.00 98.56 171 LYS A N 1
ATOM 1345 C CA . LYS A 1 171 ? 12.718 4.949 -20.530 1.00 98.56 171 LYS A CA 1
ATOM 1346 C C . LYS A 1 171 ? 12.367 6.404 -20.212 1.00 98.56 171 LYS A C 1
ATOM 1348 O O . LYS A 1 171 ? 11.799 6.670 -19.159 1.00 98.56 171 LYS A O 1
ATOM 1353 N N . LEU A 1 172 ? 12.634 7.325 -21.140 1.00 98.56 172 LEU A N 1
ATOM 1354 C CA . LEU A 1 172 ? 12.320 8.745 -20.964 1.00 98.56 172 LEU A CA 1
ATOM 1355 C C . LEU A 1 172 ? 10.824 8.982 -20.695 1.00 98.56 172 LEU A C 1
ATOM 1357 O O . LEU A 1 172 ? 10.461 9.826 -19.876 1.00 98.56 172 LEU A O 1
ATOM 1361 N N . ASP A 1 173 ? 9.943 8.255 -21.381 1.00 98.56 173 ASP A N 1
ATOM 1362 C CA . ASP A 1 173 ? 8.498 8.378 -21.174 1.00 98.56 173 ASP A CA 1
ATOM 1363 C C . ASP A 1 173 ? 8.070 7.850 -19.796 1.00 98.56 173 ASP A C 1
ATOM 1365 O O . ASP A 1 173 ? 7.236 8.471 -19.133 1.00 98.56 173 ASP A O 1
ATOM 1369 N N . GLN A 1 174 ? 8.685 6.764 -19.320 1.00 98.50 174 GLN A N 1
ATOM 1370 C CA . GLN A 1 174 ? 8.463 6.235 -17.969 1.00 98.50 174 GLN A CA 1
ATOM 1371 C C . GLN A 1 174 ? 8.964 7.200 -16.885 1.00 98.50 174 GLN A C 1
ATOM 1373 O O . GLN A 1 174 ? 8.261 7.426 -15.901 1.00 98.50 174 GLN A O 1
ATOM 1378 N N . GLU A 1 175 ? 10.132 7.820 -17.071 1.00 98.56 175 GLU A N 1
ATOM 1379 C CA . GLU A 1 175 ? 10.681 8.825 -16.147 1.00 98.56 175 GLU A CA 1
ATOM 1380 C C . GLU A 1 175 ? 9.766 10.052 -16.036 1.00 98.56 175 GLU A C 1
ATOM 1382 O O . GLU A 1 175 ? 9.475 10.528 -14.935 1.00 98.56 175 GLU A O 1
ATOM 1387 N N . LYS A 1 176 ? 9.239 10.534 -17.170 1.00 98.69 176 LYS A N 1
ATOM 1388 C CA . LYS A 1 176 ? 8.241 11.616 -17.186 1.00 98.69 176 LYS A CA 1
ATOM 1389 C C . LYS A 1 176 ? 6.967 11.226 -16.447 1.00 98.69 176 LYS A C 1
ATOM 1391 O O . LYS A 1 176 ? 6.362 12.073 -15.793 1.00 98.69 176 LYS A O 1
ATOM 1396 N N . GLU A 1 177 ? 6.536 9.975 -16.565 1.00 98.50 177 GLU A N 1
ATOM 1397 C CA . GLU A 1 177 ? 5.349 9.493 -15.865 1.00 98.50 177 GLU A CA 1
ATOM 1398 C C . GLU A 1 177 ? 5.579 9.403 -14.353 1.00 98.50 177 GLU A C 1
ATOM 1400 O O . GLU A 1 177 ? 4.748 9.893 -13.588 1.00 98.50 177 GLU A O 1
ATOM 1405 N N . ILE A 1 178 ? 6.734 8.891 -13.909 1.00 98.75 178 ILE A N 1
ATOM 1406 C CA . ILE A 1 178 ? 7.127 8.909 -12.491 1.00 98.75 178 ILE A CA 1
ATOM 1407 C C . ILE A 1 178 ? 7.069 10.334 -11.938 1.00 98.75 178 ILE A C 1
ATOM 1409 O O . ILE A 1 178 ? 6.473 10.551 -10.884 1.00 98.75 178 ILE A O 1
ATOM 1413 N N . PHE A 1 179 ? 7.619 11.311 -12.662 1.00 98.44 179 PHE A N 1
ATOM 1414 C CA . PHE A 1 179 ? 7.595 12.710 -12.236 1.00 98.44 179 PHE A CA 1
ATOM 1415 C C . PHE A 1 179 ? 6.165 13.237 -12.030 1.00 98.44 179 PHE A C 1
ATOM 1417 O O . PHE A 1 179 ? 5.874 13.870 -11.013 1.00 98.44 179 PHE A O 1
ATOM 1424 N N . LYS A 1 180 ? 5.235 12.935 -12.945 1.00 98.56 180 LYS A N 1
ATOM 1425 C CA . LYS A 1 180 ? 3.820 13.322 -12.792 1.00 98.56 180 LYS A CA 1
ATOM 1426 C C . LYS A 1 180 ? 3.170 12.651 -11.584 1.00 98.56 180 LYS A C 1
ATOM 1428 O O . LYS A 1 180 ? 2.474 13.322 -10.824 1.00 98.56 180 LYS A O 1
ATOM 1433 N N . LEU A 1 181 ? 3.407 11.352 -11.389 1.00 98.44 181 LEU A N 1
ATOM 1434 C CA . LEU A 1 181 ? 2.864 10.598 -10.257 1.00 98.44 181 LEU A CA 1
ATOM 1435 C C . LEU A 1 181 ? 3.400 11.125 -8.920 1.00 98.44 181 LEU A C 1
ATOM 1437 O O . LEU A 1 181 ? 2.645 11.217 -7.955 1.00 98.44 181 LEU A O 1
ATOM 1441 N N . GLN A 1 182 ? 4.673 11.526 -8.863 1.00 98.19 182 GLN A N 1
ATOM 1442 C CA . GLN A 1 182 ? 5.273 12.155 -7.684 1.00 98.19 182 GLN A CA 1
ATOM 1443 C C . GLN A 1 182 ? 4.619 13.503 -7.363 1.00 98.19 182 GLN A C 1
ATOM 1445 O O . GLN A 1 182 ? 4.299 13.765 -6.205 1.00 98.19 182 GLN A O 1
ATOM 1450 N N . GLN A 1 183 ? 4.360 14.336 -8.375 1.00 97.75 183 GLN A N 1
ATOM 1451 C CA . GLN A 1 183 ? 3.630 15.591 -8.179 1.00 97.75 183 GLN A CA 1
ATOM 1452 C C . GLN A 1 183 ? 2.192 15.357 -7.711 1.00 97.75 183 GLN A C 1
ATOM 1454 O O . GLN A 1 183 ? 1.698 16.089 -6.856 1.00 97.75 183 GLN A O 1
ATOM 1459 N N . GLU A 1 184 ? 1.502 14.360 -8.268 1.00 96.94 184 GLU A N 1
ATOM 1460 C CA . GLU A 1 184 ? 0.162 13.982 -7.815 1.00 96.94 184 GLU A CA 1
ATOM 1461 C C . GLU A 1 184 ? 0.196 13.538 -6.349 1.00 96.94 184 GLU A C 1
ATOM 1463 O O . GLU A 1 184 ? -0.599 14.024 -5.549 1.00 96.94 184 GLU A O 1
ATOM 1468 N N . MET A 1 185 ? 1.155 12.687 -5.981 1.00 97.06 185 MET A N 1
ATOM 1469 C CA . MET A 1 185 ? 1.328 12.187 -4.617 1.00 97.06 185 MET A CA 1
ATOM 1470 C C . MET A 1 185 ? 1.561 13.324 -3.618 1.00 97.06 185 MET A C 1
ATOM 1472 O O . MET A 1 185 ? 0.859 13.389 -2.612 1.00 97.06 185 MET A O 1
ATOM 1476 N N . GLN A 1 186 ? 2.446 14.273 -3.939 1.00 95.75 186 GLN A N 1
ATOM 1477 C CA . GLN A 1 186 ? 2.693 15.454 -3.102 1.00 95.75 186 GLN A CA 1
ATOM 1478 C C . GLN A 1 186 ? 1.430 16.295 -2.884 1.00 95.75 186 GLN A C 1
ATOM 1480 O O . GLN A 1 186 ? 1.193 16.768 -1.776 1.00 95.75 186 GLN A O 1
ATOM 1485 N N . ARG A 1 187 ? 0.581 16.460 -3.908 1.00 95.44 187 ARG A N 1
ATOM 1486 C CA . ARG A 1 187 ? -0.696 17.182 -3.756 1.00 95.44 187 ARG A CA 1
ATOM 1487 C C . ARG A 1 187 ? -1.656 16.457 -2.816 1.00 95.44 187 ARG A C 1
ATOM 1489 O O . ARG A 1 187 ? -2.357 17.116 -2.055 1.00 95.44 187 ARG A O 1
ATOM 1496 N N . VAL A 1 188 ? -1.699 15.122 -2.863 1.00 94.31 188 VAL A N 1
ATOM 1497 C CA . VAL A 1 188 ? -2.526 14.330 -1.936 1.00 94.31 188 VAL A CA 1
ATOM 1498 C C . VAL A 1 188 ? -2.018 14.464 -0.500 1.00 94.31 188 VAL A C 1
ATOM 1500 O O . VAL A 1 188 ? -2.829 14.627 0.405 1.00 94.31 188 VAL A O 1
ATOM 1503 N N . GLU A 1 189 ? -0.699 14.444 -0.296 1.00 90.38 189 GLU A N 1
ATOM 1504 C CA . GLU A 1 189 ? -0.076 14.601 1.027 1.00 90.38 189 GLU A CA 1
ATOM 1505 C C . GLU A 1 189 ? -0.251 16.015 1.610 1.00 90.38 189 GLU A C 1
ATOM 1507 O O . GLU A 1 189 ? -0.422 16.157 2.815 1.00 90.38 189 GLU A O 1
ATOM 1512 N N . GLN A 1 190 ? -0.257 17.061 0.775 1.00 84.06 190 GLN A N 1
ATOM 1513 C CA . GLN A 1 190 ? -0.424 18.459 1.209 1.00 84.06 190 GLN A CA 1
ATOM 1514 C C . GLN A 1 190 ? -1.881 18.866 1.474 1.00 84.06 190 GLN A C 1
ATOM 1516 O O . GLN A 1 190 ? -2.124 19.864 2.145 1.00 84.06 190 GLN A O 1
ATOM 1521 N N . GLY A 1 191 ? -2.854 18.116 0.953 1.00 68.12 191 GLY A N 1
ATOM 1522 C CA . GLY A 1 191 ? -4.277 18.290 1.270 1.00 68.12 191 GLY A CA 1
ATOM 1523 C C . GLY A 1 191 ? -4.722 17.531 2.527 1.00 68.12 191 GLY A C 1
ATOM 1524 O O . GLY A 1 191 ? -5.920 17.262 2.668 1.00 68.12 191 GLY A O 1
ATOM 1525 N N . GLY A 1 192 ? -3.763 17.092 3.352 1.00 51.50 192 GLY A N 1
ATOM 1526 C CA . GLY A 1 192 ? -3.914 16.288 4.567 1.00 51.50 192 GLY A CA 1
ATOM 1527 C C . GLY A 1 192 ? -4.428 17.079 5.748 1.00 51.50 192 GLY A C 1
ATOM 1528 O O . GLY A 1 192 ? -3.763 18.075 6.102 1.00 51.50 192 GLY A O 1
#

Mean predicted aligned error: 8.26 Å